Protein AF-A0A2L2YVH6-F1 (afdb_monomer_lite)

Sequence (187 aa):
DISHKESLLYCIKTIASVSRVKWRPNKKYHIGSSSLVVDFTVNVWDVRRPFVPLASFCKHKDVVTGFAWRSPKLLLTTSKDCKLFQHSFTDADKPADRANPVGLNIDPWGDIGYAFNKNNLKETTISVKGYPNFSVSKILPSGRKSSSAHDRYKTCLSALVILEDQKQQVMSMKWFVETAKRYLLHG

Foldseek 3Di:
DPPDDDDDDFDADDPAAWDDKDAQPPDPQWIWTFHAFDAQKIFICRRVGRPFGQFIDRPDPAGWPDKDHPHSQWIWTDGPSRDIDIDGRVPTDGVVVVPDQKDWDADQQGKIKIKGFPVPPPPDPPPPPPDPDPPQVPPDPPDDDDADPVNVPDPGDMGIDMGGPDPDSPRHNVVVVVVVVVPDPDD

Organism: Parasteatoda tepidariorum (NCBI:txid114398)

Radius of gyration: 24.14 Å; chains: 1; bounding box: 62×60×63 Å

pLDDT: mean 78.35, std 20.26, range [31.05, 98.12]

Structure (mmCIF, N/CA/C/O backbone):
data_AF-A0A2L2YVH6-F1
#
_entry.id   AF-A0A2L2YVH6-F1
#
loop_
_atom_site.group_PDB
_atom_site.id
_atom_site.type_symbol
_atom_site.label_atom_id
_atom_site.label_alt_id
_atom_site.label_comp_id
_atom_site.label_asym_id
_atom_site.label_entity_id
_atom_site.label_seq_id
_atom_site.pdbx_PDB_ins_code
_atom_site.Cartn_x
_atom_site.Cartn_y
_atom_site.Cartn_z
_atom_site.occupancy
_atom_site.B_iso_or_equiv
_atom_site.auth_seq_id
_atom_site.auth_comp_id
_atom_site.auth_asym_id
_atom_site.auth_atom_id
_atom_site.pdbx_PDB_model_num
ATOM 1 N N . ASP A 1 1 ? 14.578 -36.449 1.084 1.00 48.59 1 ASP A N 1
ATOM 2 C CA . ASP A 1 1 ? 13.450 -36.465 2.027 1.00 48.59 1 ASP A CA 1
ATOM 3 C C . ASP A 1 1 ? 12.523 -35.310 1.658 1.00 48.59 1 ASP A C 1
ATOM 5 O O . ASP A 1 1 ? 12.920 -34.161 1.796 1.00 48.59 1 ASP A O 1
ATOM 9 N N . ILE A 1 2 ? 11.392 -35.604 1.010 1.00 58.16 2 ILE A N 1
ATOM 10 C CA . ILE A 1 2 ? 10.482 -34.613 0.385 1.00 58.16 2 ILE A CA 1
ATOM 11 C C . ILE A 1 2 ? 9.119 -34.652 1.103 1.00 58.16 2 ILE A C 1
ATOM 13 O O . ILE A 1 2 ? 8.068 -34.377 0.540 1.00 58.16 2 ILE A O 1
ATOM 17 N N . SER A 1 3 ? 9.126 -35.010 2.386 1.00 68.75 3 SER A N 1
ATOM 18 C CA . SER A 1 3 ? 7.933 -35.081 3.235 1.00 68.75 3 SER A CA 1
ATOM 19 C C . SER A 1 3 ? 7.433 -33.705 3.711 1.00 68.75 3 SER A C 1
ATOM 21 O O . SER A 1 3 ? 6.524 -33.618 4.537 1.00 68.75 3 SER A O 1
ATOM 23 N N . HIS A 1 4 ? 7.994 -32.605 3.196 1.00 72.75 4 HIS A N 1
ATOM 24 C CA . HIS A 1 4 ? 7.601 -31.265 3.609 1.00 72.75 4 HIS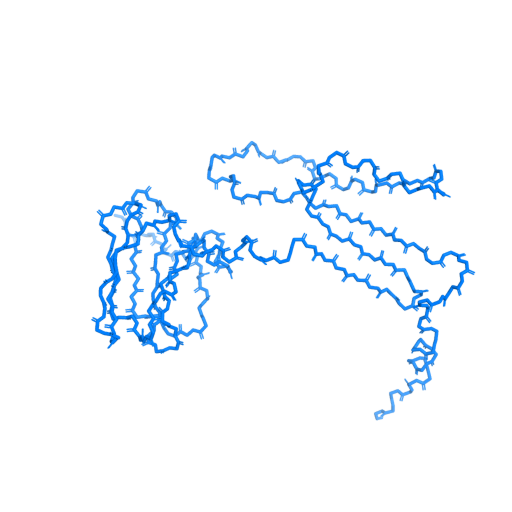 A CA 1
ATOM 25 C C . HIS A 1 4 ? 6.281 -30.855 2.945 1.00 72.75 4 HIS A C 1
ATOM 27 O O . HIS A 1 4 ? 6.242 -30.425 1.794 1.00 72.75 4 HIS A O 1
ATOM 33 N N . LYS A 1 5 ? 5.184 -30.953 3.699 1.00 81.81 5 LYS A N 1
ATOM 34 C CA . LYS A 1 5 ? 3.887 -30.398 3.306 1.00 81.81 5 LYS A CA 1
ATOM 35 C C . LYS A 1 5 ? 3.995 -28.874 3.244 1.00 81.81 5 LYS A C 1
ATOM 37 O O . LYS A 1 5 ? 4.163 -28.218 4.271 1.00 81.81 5 LYS A O 1
ATOM 42 N N . GLU A 1 6 ? 3.915 -28.310 2.043 1.00 85.75 6 GLU A N 1
ATOM 43 C CA . GLU A 1 6 ? 3.902 -26.859 1.863 1.00 85.75 6 GLU A CA 1
ATOM 44 C C . GLU A 1 6 ? 2.693 -26.253 2.582 1.00 85.75 6 GLU A C 1
ATOM 46 O O . GLU A 1 6 ? 1.551 -26.683 2.405 1.00 85.75 6 GLU A O 1
ATOM 51 N N . SER A 1 7 ? 2.952 -25.261 3.430 1.00 89.38 7 SER A N 1
ATOM 52 C CA . SER A 1 7 ? 1.918 -24.504 4.124 1.00 89.38 7 SER A CA 1
ATOM 53 C C . SER A 1 7 ? 1.876 -23.081 3.581 1.00 89.38 7 SER A C 1
ATOM 55 O O . SER A 1 7 ? 2.904 -22.446 3.333 1.00 89.38 7 SER A O 1
ATOM 57 N N . LEU A 1 8 ? 0.664 -22.566 3.378 1.00 90.19 8 LEU A N 1
ATOM 58 C CA . LEU A 1 8 ? 0.463 -21.174 2.999 1.00 90.19 8 LEU A CA 1
ATOM 59 C C . LEU A 1 8 ? 0.912 -20.270 4.153 1.00 90.19 8 LEU A C 1
ATOM 61 O O . LEU A 1 8 ? 0.261 -20.222 5.193 1.00 90.19 8 LEU A O 1
ATOM 65 N N . LEU A 1 9 ? 2.007 -19.534 3.952 1.00 90.00 9 LEU A N 1
ATOM 66 C CA . LEU A 1 9 ? 2.538 -18.618 4.966 1.00 90.00 9 LEU A CA 1
ATOM 67 C C . LEU A 1 9 ? 1.884 -17.232 4.914 1.00 90.00 9 LEU A C 1
ATOM 69 O O . LEU A 1 9 ? 1.584 -16.651 5.954 1.00 90.00 9 LEU A O 1
ATOM 73 N N . TYR A 1 10 ? 1.680 -16.690 3.709 1.00 91.75 10 TYR A N 1
ATOM 74 C CA . TYR A 1 10 ? 1.199 -15.322 3.504 1.00 91.75 10 TYR A CA 1
ATOM 75 C C . TYR A 1 10 ? 0.248 -15.241 2.311 1.00 91.75 10 TYR A C 1
ATOM 77 O O . TYR A 1 10 ? 0.473 -15.878 1.286 1.00 91.75 10 TYR A O 1
ATOM 85 N N . CYS A 1 11 ? -0.780 -14.400 2.424 1.00 92.38 11 CYS A N 1
ATOM 86 C CA . CYS A 1 11 ? -1.737 -14.133 1.355 1.00 92.38 11 CYS A CA 1
ATOM 87 C C . CYS A 1 11 ? -1.915 -12.621 1.190 1.00 92.38 11 CYS A C 1
ATOM 89 O O . CYS A 1 11 ? -2.278 -11.933 2.144 1.00 92.38 11 CYS A O 1
ATOM 91 N N . ILE A 1 12 ? -1.664 -12.111 -0.019 1.00 93.38 12 ILE A N 1
ATOM 92 C CA . ILE A 1 12 ? -1.959 -10.726 -0.396 1.00 93.38 12 ILE A CA 1
ATOM 93 C C . ILE A 1 12 ? -3.214 -10.736 -1.258 1.00 93.38 12 ILE A C 1
ATOM 95 O O . ILE A 1 12 ? -3.227 -11.327 -2.337 1.00 93.38 12 ILE A O 1
ATOM 99 N N . LYS A 1 13 ? -4.262 -10.065 -0.778 1.00 92.06 13 LYS A N 1
ATOM 100 C CA . LYS A 1 13 ? -5.476 -9.833 -1.558 1.00 92.06 13 LYS A CA 1
ATOM 101 C C . LYS A 1 13 ? -5.290 -8.563 -2.373 1.00 92.06 13 LYS A C 1
ATOM 103 O O . LYS A 1 13 ? -4.954 -7.517 -1.828 1.00 92.06 13 LYS A O 1
ATOM 108 N N . THR A 1 14 ? -5.500 -8.671 -3.674 1.00 90.31 14 THR A N 1
ATOM 109 C CA . THR A 1 14 ? -5.453 -7.546 -4.609 1.00 90.31 14 THR A CA 1
ATOM 110 C C . THR A 1 14 ? -6.859 -7.280 -5.132 1.00 90.31 14 THR A C 1
ATOM 112 O O . THR A 1 14 ? -7.712 -8.165 -5.110 1.00 90.31 14 THR A O 1
ATOM 115 N N . ILE A 1 15 ? -7.116 -6.048 -5.566 1.00 85.94 15 ILE A N 1
ATOM 116 C CA . ILE A 1 15 ? -8.440 -5.636 -6.054 1.00 85.94 15 ILE A CA 1
ATOM 117 C C .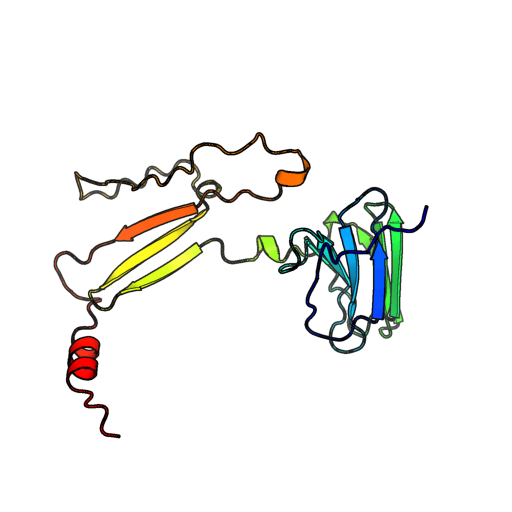 ILE A 1 15 ? -8.772 -6.204 -7.442 1.00 85.94 15 ILE A C 1
ATOM 119 O O . ILE A 1 15 ? -9.914 -6.115 -7.881 1.00 85.94 15 ILE A O 1
ATOM 123 N N . ALA A 1 16 ? -7.790 -6.804 -8.123 1.00 88.44 16 ALA A N 1
ATOM 124 C CA . ALA A 1 16 ? -7.954 -7.421 -9.430 1.00 88.44 16 ALA A CA 1
ATOM 125 C C . ALA A 1 16 ? -6.851 -8.431 -9.752 1.00 88.44 16 ALA A C 1
ATOM 127 O O . ALA A 1 16 ? -5.889 -8.594 -9.006 1.00 88.44 16 ALA A O 1
ATOM 128 N N . SER A 1 17 ? -6.994 -9.087 -10.906 1.00 93.06 17 SER A N 1
ATOM 129 C CA . SER A 1 17 ? -6.029 -10.062 -11.408 1.00 93.06 17 SER A CA 1
ATOM 130 C C . SER A 1 17 ? -4.620 -9.475 -11.533 1.00 93.06 17 SER A C 1
ATOM 132 O O . SER A 1 17 ? -4.427 -8.364 -12.034 1.00 93.06 17 SER A O 1
ATOM 134 N N . VAL A 1 18 ? -3.628 -10.246 -11.092 1.00 94.62 18 VAL A N 1
ATOM 135 C CA . VAL A 1 18 ? -2.216 -9.855 -11.062 1.00 94.62 18 VAL A CA 1
ATOM 136 C C . VAL A 1 18 ? -1.518 -10.341 -12.332 1.00 94.62 18 VAL A C 1
ATOM 138 O O . VAL A 1 18 ? -1.553 -11.525 -12.652 1.00 94.62 18 VAL A O 1
ATOM 141 N N . SER A 1 19 ? -0.840 -9.441 -13.047 1.00 94.62 19 SER A N 1
ATOM 142 C CA . SER A 1 19 ? -0.162 -9.755 -14.315 1.00 94.62 19 SER A CA 1
ATOM 143 C C . SER A 1 19 ? 1.297 -10.157 -14.162 1.00 94.62 19 SER A C 1
ATOM 145 O O . SER A 1 19 ? 1.815 -10.968 -14.937 1.00 94.62 19 SER A O 1
ATOM 147 N N . ARG A 1 20 ? 2.001 -9.548 -13.207 1.00 95.69 20 ARG A N 1
ATOM 148 C CA . ARG A 1 20 ? 3.422 -9.787 -12.948 1.00 95.69 20 ARG A CA 1
ATOM 149 C C . ARG A 1 20 ? 3.670 -9.776 -11.455 1.00 95.69 20 ARG A C 1
ATOM 151 O O . ARG A 1 20 ? 3.100 -8.963 -10.732 1.00 95.69 20 ARG A O 1
ATOM 158 N N . VAL A 1 21 ? 4.585 -10.638 -11.030 1.00 97.00 21 VAL A N 1
ATOM 159 C CA . VAL A 1 21 ? 5.056 -10.732 -9.650 1.00 97.00 21 VAL A CA 1
ATOM 160 C C . VAL A 1 21 ? 6.573 -10.886 -9.671 1.00 97.00 21 VAL A C 1
ATOM 162 O O . VAL A 1 21 ? 7.098 -11.722 -10.408 1.00 97.00 21 VAL A O 1
ATOM 165 N N . LYS A 1 22 ? 7.294 -10.075 -8.889 1.00 97.75 22 LYS A N 1
ATOM 166 C CA . LYS A 1 22 ? 8.757 -10.178 -8.745 1.00 97.75 22 LYS A CA 1
ATOM 167 C C . LYS A 1 22 ? 9.186 -9.835 -7.324 1.00 97.75 22 LYS A C 1
ATOM 169 O O . LYS A 1 22 ? 8.871 -8.755 -6.821 1.00 97.75 22 LYS A O 1
ATOM 174 N N . TRP A 1 23 ? 9.973 -10.713 -6.709 1.00 97.56 23 TRP A N 1
ATOM 175 C CA . TRP A 1 23 ? 10.640 -10.427 -5.440 1.00 97.56 23 TRP A CA 1
ATOM 176 C C . TRP A 1 23 ? 11.609 -9.257 -5.583 1.00 97.56 23 TRP A C 1
ATOM 178 O O . TRP A 1 23 ? 12.321 -9.135 -6.582 1.00 97.56 23 TRP A O 1
ATOM 188 N N . ARG A 1 24 ? 11.641 -8.391 -4.571 1.00 96.75 24 ARG A N 1
ATOM 189 C CA . ARG A 1 24 ? 12.596 -7.289 -4.513 1.00 96.75 24 ARG A CA 1
ATOM 190 C C . ARG A 1 24 ? 13.966 -7.822 -4.067 1.00 96.75 24 ARG A C 1
ATOM 192 O O . ARG A 1 24 ? 14.046 -8.462 -3.016 1.00 96.75 24 ARG A O 1
ATOM 199 N N . PRO A 1 25 ? 15.057 -7.519 -4.793 1.00 96.56 25 PRO A N 1
ATOM 200 C CA . PRO A 1 25 ? 16.389 -8.005 -4.446 1.00 96.56 25 PRO A CA 1
ATOM 201 C C . PRO A 1 25 ? 16.807 -7.611 -3.026 1.00 96.56 25 PRO A C 1
ATOM 203 O O . PRO A 1 25 ? 16.547 -6.489 -2.581 1.00 96.56 25 PRO A O 1
ATOM 206 N N . ASN A 1 26 ? 17.470 -8.529 -2.318 1.00 93.81 26 ASN A N 1
ATOM 207 C CA . ASN A 1 26 ? 17.988 -8.347 -0.954 1.00 93.81 26 ASN A CA 1
ATOM 208 C C . ASN A 1 26 ? 16.929 -7.902 0.077 1.00 93.81 26 ASN A C 1
ATOM 210 O O . ASN A 1 26 ? 17.254 -7.271 1.087 1.00 93.81 26 ASN A O 1
ATOM 214 N N . LYS A 1 27 ? 15.645 -8.197 -0.173 1.00 93.69 27 LYS A N 1
ATOM 215 C CA . LYS A 1 27 ? 14.522 -7.887 0.721 1.00 93.69 27 LYS A CA 1
ATOM 216 C C . LYS A 1 27 ? 13.588 -9.092 0.832 1.00 93.69 27 LYS A C 1
ATOM 218 O O . LYS A 1 27 ? 12.617 -9.202 0.094 1.00 93.69 27 LYS A O 1
ATOM 223 N N . LYS A 1 28 ? 13.870 -9.957 1.813 1.00 92.94 28 LYS A N 1
ATOM 224 C CA . LYS A 1 28 ? 13.202 -11.254 2.042 1.00 92.94 28 LYS A CA 1
ATOM 225 C C . LYS A 1 28 ? 11.670 -11.215 1.996 1.00 92.94 28 LYS A C 1
ATOM 227 O O . LYS A 1 28 ? 11.063 -12.154 1.507 1.00 92.94 28 LYS A O 1
ATOM 232 N N . TYR A 1 29 ? 11.056 -10.154 2.515 1.00 93.56 29 TYR A N 1
ATOM 233 C CA . TYR A 1 29 ? 9.598 -10.063 2.633 1.00 93.56 29 TYR A CA 1
ATOM 234 C C . TYR A 1 29 ? 8.956 -9.126 1.609 1.00 93.56 29 TYR A C 1
ATOM 236 O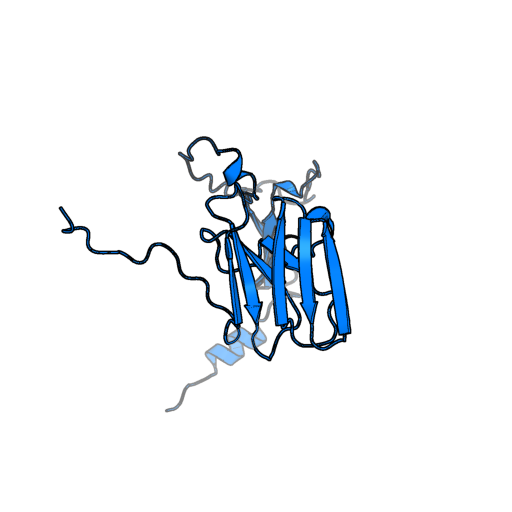 O . TYR A 1 29 ? 7.756 -8.893 1.687 1.00 93.56 29 TYR A O 1
ATOM 244 N N . HIS A 1 30 ? 9.725 -8.553 0.677 1.00 95.50 30 HIS A N 1
ATOM 245 C CA . HIS A 1 30 ? 9.196 -7.550 -0.242 1.00 95.50 30 HIS A CA 1
ATOM 246 C C . HIS A 1 30 ? 8.934 -8.126 -1.628 1.00 95.50 30 HIS A C 1
ATOM 248 O O . HIS A 1 30 ? 9.851 -8.611 -2.294 1.00 95.50 30 HIS A O 1
ATOM 254 N N . ILE A 1 31 ? 7.702 -7.972 -2.097 1.00 96.62 31 ILE A N 1
ATOM 255 C CA . ILE A 1 31 ? 7.270 -8.451 -3.406 1.00 96.62 31 ILE A CA 1
ATOM 256 C C . ILE A 1 31 ? 6.611 -7.318 -4.185 1.00 96.62 31 ILE A C 1
ATOM 258 O O . ILE A 1 31 ? 5.840 -6.544 -3.632 1.00 96.62 31 ILE A O 1
ATOM 262 N N . GLY A 1 32 ? 6.962 -7.174 -5.458 1.00 96.81 32 GLY A N 1
ATOM 263 C CA . GLY A 1 32 ? 6.282 -6.276 -6.383 1.00 96.81 32 GLY A CA 1
ATOM 264 C C . GLY A 1 32 ? 5.172 -7.011 -7.123 1.00 96.81 32 GLY A C 1
ATOM 265 O O . GLY A 1 32 ? 5.345 -8.186 -7.462 1.00 96.81 32 GLY A O 1
ATOM 266 N N . SER A 1 33 ? 4.079 -6.318 -7.422 1.00 96.81 33 SER A N 1
ATOM 267 C CA . SER A 1 33 ? 3.014 -6.792 -8.299 1.00 96.81 33 SER A CA 1
ATOM 268 C C . SER A 1 33 ? 2.477 -5.676 -9.194 1.00 96.81 33 SER A C 1
ATOM 270 O O . SER A 1 33 ? 2.432 -4.515 -8.786 1.00 96.81 33 SER A O 1
ATOM 272 N N . SER A 1 34 ? 1.997 -6.036 -10.381 1.00 95.62 34 SER A N 1
ATOM 273 C CA . SER A 1 34 ? 1.197 -5.162 -11.252 1.00 95.62 34 SER A CA 1
ATOM 274 C C . SER A 1 34 ? -0.173 -5.779 -11.521 1.00 95.62 34 SER A C 1
ATOM 276 O O . SER A 1 34 ? -0.300 -7.005 -11.570 1.00 95.62 34 SER A O 1
ATOM 278 N N . SER A 1 35 ? -1.189 -4.938 -11.708 1.00 92.75 35 SER A N 1
ATOM 279 C CA . SER A 1 35 ? -2.520 -5.381 -12.141 1.00 92.75 35 SER A CA 1
ATOM 280 C C . SER A 1 35 ? -2.509 -5.746 -13.628 1.00 92.75 35 SER A C 1
ATOM 282 O O . SER A 1 35 ? -1.646 -5.302 -14.390 1.00 92.75 35 SER A O 1
ATOM 284 N N . LEU A 1 36 ? -3.427 -6.615 -14.044 1.00 88.25 36 LEU A N 1
ATOM 285 C CA . LEU A 1 36 ? -3.571 -7.025 -15.440 1.00 88.25 36 LEU A CA 1
ATOM 286 C C . LEU A 1 36 ? -4.351 -6.019 -16.281 1.00 88.25 36 LEU A C 1
ATOM 288 O O . LEU A 1 36 ? -4.039 -5.871 -17.459 1.00 88.25 36 LEU A O 1
ATOM 292 N N . VAL A 1 37 ? -5.354 -5.356 -15.704 1.00 79.81 37 VAL A N 1
ATOM 293 C CA . VAL A 1 37 ? -6.277 -4.513 -16.485 1.00 79.81 37 VAL A CA 1
ATOM 294 C C . VAL A 1 37 ? -6.677 -3.241 -15.749 1.00 79.81 37 VAL A C 1
ATOM 296 O O . VAL A 1 37 ? -6.686 -2.179 -16.358 1.00 79.81 37 VAL A O 1
ATOM 299 N N . VAL A 1 38 ? -7.012 -3.330 -14.460 1.00 80.06 38 VAL A N 1
ATOM 300 C CA . VAL A 1 38 ? -7.737 -2.236 -13.789 1.00 80.06 38 VAL A CA 1
ATOM 301 C C . VAL A 1 38 ? -6.835 -1.184 -13.143 1.00 80.06 38 VAL A C 1
ATOM 303 O O . VAL A 1 38 ? -7.287 -0.062 -12.953 1.00 80.06 38 VAL A O 1
ATOM 306 N N . ASP A 1 39 ? -5.567 -1.515 -12.850 1.00 87.31 39 ASP A N 1
ATOM 307 C CA . ASP A 1 39 ? -4.631 -0.576 -12.219 1.00 87.31 39 ASP A CA 1
ATOM 308 C C . ASP A 1 39 ? -3.370 -0.380 -13.055 1.00 87.31 39 ASP A C 1
ATOM 310 O O . ASP A 1 39 ? -2.688 -1.329 -13.447 1.00 87.31 39 ASP A O 1
ATOM 314 N N . PHE A 1 40 ? -2.985 0.879 -13.238 1.00 94.62 40 PHE A N 1
ATOM 315 C CA . PHE A 1 40 ? -1.754 1.266 -13.937 1.00 94.62 40 PHE A CA 1
ATOM 316 C C . PHE A 1 40 ? -0.565 1.385 -12.978 1.00 94.62 40 PHE A C 1
ATOM 318 O O . PHE A 1 40 ? 0.443 2.031 -13.267 1.00 94.62 40 PHE A O 1
ATOM 325 N N . THR A 1 41 ? -0.695 0.785 -11.796 1.00 94.81 41 THR A N 1
ATOM 326 C CA . THR A 1 41 ? 0.253 0.930 -10.699 1.00 94.81 41 THR A CA 1
ATOM 327 C C . THR A 1 41 ? 1.103 -0.324 -10.544 1.00 94.81 41 THR A C 1
ATOM 329 O O . THR A 1 41 ? 0.650 -1.453 -10.759 1.00 94.81 41 THR A O 1
ATOM 332 N N . VAL A 1 42 ? 2.359 -0.128 -10.145 1.00 96.62 42 VAL A N 1
ATOM 333 C CA . VAL A 1 42 ? 3.172 -1.211 -9.585 1.00 96.62 42 VAL A CA 1
ATOM 334 C C . VAL A 1 42 ? 3.205 -1.036 -8.078 1.00 96.62 42 VAL A C 1
ATOM 336 O O . VAL A 1 42 ? 3.712 -0.033 -7.576 1.00 96.62 42 VAL A O 1
ATOM 339 N N . ASN A 1 43 ? 2.667 -2.016 -7.362 1.00 96.19 43 ASN A N 1
ATOM 340 C CA . ASN A 1 43 ? 2.607 -2.024 -5.907 1.00 96.19 43 ASN A CA 1
ATOM 341 C C . ASN A 1 43 ? 3.702 -2.925 -5.351 1.00 96.19 43 ASN A C 1
ATOM 343 O O . ASN A 1 43 ? 3.932 -4.027 -5.842 1.00 96.19 43 ASN A O 1
ATOM 347 N N . VAL A 1 44 ? 4.381 -2.458 -4.314 1.00 96.19 44 VAL A N 1
ATOM 348 C CA . VAL A 1 44 ? 5.367 -3.225 -3.561 1.00 96.19 44 VAL A CA 1
ATOM 349 C C . VAL A 1 44 ? 4.792 -3.486 -2.186 1.00 96.19 44 VAL A C 1
ATOM 351 O O . VAL A 1 44 ? 4.401 -2.559 -1.484 1.00 96.19 44 VAL A O 1
ATOM 354 N N . TRP A 1 45 ? 4.771 -4.747 -1.795 1.00 95.25 45 TRP A N 1
ATOM 355 C CA . TRP A 1 45 ? 4.149 -5.243 -0.578 1.00 95.25 45 TRP A CA 1
ATOM 356 C C . TRP A 1 45 ? 5.212 -5.787 0.361 1.00 95.25 45 TRP A C 1
ATOM 358 O O . TRP A 1 45 ? 6.209 -6.341 -0.099 1.00 95.25 45 TRP A O 1
ATOM 368 N N . ASP A 1 46 ? 4.976 -5.680 1.665 1.00 92.56 46 ASP A N 1
ATOM 369 C CA . ASP A 1 46 ? 5.587 -6.580 2.640 1.00 92.56 46 ASP A CA 1
ATOM 370 C C . ASP A 1 46 ? 4.604 -7.734 2.867 1.00 92.56 46 ASP A C 1
ATOM 372 O O . ASP A 1 46 ? 3.475 -7.500 3.298 1.00 92.56 46 ASP A O 1
ATOM 376 N N . VAL A 1 47 ? 5.002 -8.978 2.585 1.00 92.19 47 VAL A N 1
ATOM 377 C CA . VAL A 1 47 ? 4.112 -10.151 2.718 1.00 92.19 47 VAL A CA 1
ATOM 378 C C . VAL A 1 47 ? 3.586 -10.346 4.144 1.00 92.19 47 VAL A C 1
ATOM 380 O O . VAL A 1 47 ? 2.548 -10.971 4.338 1.00 92.19 47 VAL A O 1
ATOM 383 N N . ARG A 1 48 ? 4.254 -9.765 5.149 1.00 89.00 48 ARG A N 1
ATOM 384 C CA . ARG A 1 48 ? 3.830 -9.795 6.556 1.00 89.00 48 ARG A CA 1
ATOM 385 C C . ARG A 1 48 ? 2.719 -8.784 6.860 1.00 89.00 48 ARG A C 1
ATOM 387 O O . ARG A 1 48 ? 2.140 -8.834 7.941 1.00 89.00 48 ARG A O 1
ATOM 394 N N . ARG A 1 49 ? 2.446 -7.840 5.951 1.00 81.94 49 ARG A N 1
ATOM 395 C CA . ARG A 1 49 ? 1.411 -6.797 6.071 1.00 81.94 49 ARG A CA 1
ATOM 396 C C . ARG A 1 49 ? 0.689 -6.598 4.732 1.00 81.94 49 ARG A C 1
ATOM 398 O O . ARG A 1 49 ? 0.861 -5.572 4.080 1.00 81.94 49 ARG A O 1
ATOM 405 N N . PRO A 1 50 ? -0.138 -7.569 4.324 1.00 79.38 50 PRO A N 1
ATOM 406 C CA . PRO A 1 50 ? -0.684 -7.626 2.971 1.00 79.38 50 PRO A CA 1
ATOM 407 C C . PRO A 1 50 ? -1.753 -6.570 2.656 1.00 79.38 50 PRO A C 1
ATOM 409 O O . PRO A 1 50 ? -2.098 -6.399 1.495 1.00 79.38 50 PRO A O 1
ATOM 412 N N . PHE A 1 51 ? -2.313 -5.895 3.663 1.00 84.81 51 PHE A N 1
ATOM 413 C CA . PHE A 1 51 ? -3.511 -5.064 3.485 1.00 84.81 51 PHE A CA 1
ATOM 414 C C . PHE A 1 51 ? -3.242 -3.698 2.847 1.00 84.81 51 PHE A C 1
ATOM 416 O O . PHE A 1 51 ? -4.143 -3.120 2.250 1.00 84.81 51 PHE A O 1
ATOM 423 N N . VAL A 1 52 ? -2.023 -3.169 2.985 1.00 88.12 52 VAL A N 1
ATOM 424 C CA . VAL A 1 52 ? -1.645 -1.850 2.462 1.00 88.12 52 VAL A CA 1
ATOM 425 C C . VAL A 1 52 ? -0.278 -1.969 1.785 1.00 88.12 52 VAL A C 1
ATOM 427 O O . VAL A 1 52 ? 0.663 -2.438 2.433 1.00 88.12 52 VAL A O 1
ATOM 430 N N . PRO A 1 53 ? -0.126 -1.546 0.516 1.00 92.50 53 PRO A N 1
ATOM 431 C CA . PRO A 1 53 ? 1.174 -1.517 -0.140 1.00 92.50 53 PRO A CA 1
ATOM 432 C C . PRO A 1 53 ? 2.196 -0.699 0.658 1.00 92.50 53 PRO A C 1
ATOM 434 O O . PRO A 1 53 ? 1.899 0.383 1.168 1.00 92.50 53 PRO A O 1
ATOM 437 N N . LEU A 1 54 ? 3.433 -1.192 0.712 1.00 92.06 54 LEU A N 1
ATOM 438 C CA . LEU A 1 54 ? 4.579 -0.457 1.249 1.00 92.06 54 LEU A CA 1
ATOM 439 C C . LEU A 1 54 ? 4.918 0.756 0.373 1.00 92.06 54 LEU A C 1
ATOM 441 O O . LEU A 1 54 ? 5.336 1.793 0.883 1.00 92.06 54 LEU A O 1
ATOM 445 N N . ALA A 1 55 ? 4.810 0.587 -0.942 1.00 94.88 55 ALA A N 1
ATOM 446 C CA . ALA A 1 55 ? 5.147 1.592 -1.935 1.00 94.88 55 ALA A CA 1
ATOM 447 C C . ALA A 1 55 ? 4.323 1.363 -3.207 1.00 94.88 55 ALA A C 1
ATOM 449 O O . ALA A 1 55 ? 4.175 0.219 -3.638 1.00 94.88 55 ALA A O 1
ATOM 450 N N . SER A 1 56 ? 3.848 2.437 -3.825 1.00 95.62 56 SER A N 1
ATOM 451 C CA . SER A 1 56 ? 3.033 2.405 -5.039 1.00 95.62 56 SER A CA 1
ATOM 452 C C . SER A 1 56 ? 3.611 3.349 -6.092 1.00 95.62 56 SER A C 1
ATOM 454 O O . SER A 1 56 ? 3.841 4.533 -5.840 1.00 95.62 56 SER A O 1
ATOM 456 N N . PHE A 1 57 ? 3.865 2.822 -7.288 1.00 96.88 57 PHE A N 1
ATOM 457 C CA . PHE A 1 57 ? 4.364 3.582 -8.433 1.00 96.88 57 PHE A CA 1
ATOM 458 C C . PHE A 1 57 ? 3.221 3.831 -9.414 1.00 96.88 57 PHE A C 1
ATOM 460 O O . PHE A 1 57 ? 2.861 2.946 -10.187 1.00 96.88 57 PHE A O 1
ATOM 467 N N . CYS A 1 58 ? 2.662 5.041 -9.380 1.00 95.25 58 CYS A N 1
ATOM 468 C CA . CYS A 1 58 ? 1.410 5.390 -10.063 1.00 95.25 58 CYS A CA 1
ATOM 469 C C . CYS A 1 58 ? 1.603 6.347 -11.254 1.00 95.25 58 CYS A C 1
ATOM 471 O O . CYS A 1 58 ? 0.708 7.120 -11.573 1.00 95.25 58 CYS A O 1
ATOM 473 N N . LYS A 1 59 ? 2.792 6.369 -11.877 1.00 95.25 59 LYS A N 1
ATOM 474 C CA . LYS A 1 59 ? 3.100 7.335 -12.954 1.00 95.25 59 LYS A CA 1
ATOM 475 C C . LYS A 1 59 ? 2.503 6.976 -14.318 1.00 95.25 59 LYS A C 1
ATOM 477 O O . LYS A 1 59 ? 2.369 7.869 -15.153 1.00 95.25 59 LYS A O 1
ATOM 482 N N . HIS A 1 60 ? 2.228 5.700 -14.574 1.00 96.44 60 HIS A N 1
ATOM 483 C CA . HIS A 1 60 ? 1.702 5.269 -15.867 1.00 96.44 60 HIS A CA 1
ATOM 484 C C . HIS A 1 60 ? 0.247 5.692 -16.051 1.00 96.44 60 HIS A C 1
ATOM 486 O O . HIS A 1 60 ? -0.509 5.799 -15.086 1.00 96.44 60 HIS A O 1
ATOM 492 N N . LYS A 1 61 ? -0.129 5.934 -17.307 1.00 96.12 61 LYS A N 1
ATOM 493 C CA . LYS A 1 61 ? -1.494 6.323 -17.698 1.00 96.12 61 LYS A CA 1
ATOM 494 C C . LYS A 1 61 ? -2.281 5.194 -18.369 1.00 96.12 61 LYS A C 1
ATOM 496 O O . LYS A 1 61 ? -3.408 5.422 -18.787 1.00 96.12 61 LYS A O 1
ATOM 501 N N . ASP A 1 62 ? -1.677 4.015 -18.475 1.00 95.38 62 ASP A N 1
ATOM 502 C CA . ASP A 1 62 ? -2.268 2.811 -19.059 1.00 95.38 62 ASP A CA 1
ATOM 503 C C . ASP A 1 62 ? -1.631 1.559 -18.417 1.00 95.38 62 ASP A C 1
ATOM 505 O O . ASP A 1 62 ? -0.679 1.655 -17.629 1.00 95.38 62 ASP A O 1
ATOM 509 N N . VAL A 1 63 ? -2.132 0.375 -18.761 1.00 94.94 63 VAL A N 1
ATOM 510 C CA . VAL A 1 63 ? -1.764 -0.928 -18.205 1.00 94.94 63 VAL A CA 1
ATOM 511 C C . VAL A 1 63 ? -0.255 -1.141 -18.217 1.00 94.94 63 VAL A C 1
ATOM 513 O O . VAL A 1 63 ? 0.396 -1.122 -19.265 1.00 94.94 63 VAL A O 1
ATOM 516 N N . VAL A 1 64 ? 0.292 -1.426 -17.035 1.00 96.69 64 VAL A N 1
ATOM 517 C CA . VAL A 1 64 ? 1.686 -1.842 -16.878 1.00 96.69 64 VAL A CA 1
ATOM 518 C C . VAL A 1 64 ? 1.865 -3.226 -17.498 1.00 96.69 64 VAL A C 1
ATOM 520 O O . VAL A 1 64 ? 1.269 -4.209 -17.065 1.00 96.69 64 VAL A O 1
ATOM 523 N N . THR A 1 65 ? 2.721 -3.315 -18.509 1.00 95.75 65 THR A N 1
ATOM 524 C CA . THR A 1 65 ? 2.999 -4.551 -19.255 1.00 95.75 65 THR A CA 1
ATOM 525 C C . THR A 1 65 ? 4.141 -5.359 -18.642 1.00 95.75 65 THR A C 1
ATOM 527 O O . THR A 1 65 ? 4.251 -6.574 -18.854 1.00 95.75 65 THR A O 1
ATOM 530 N N . GLY A 1 66 ? 4.995 -4.698 -17.860 1.00 96.19 66 GLY A N 1
ATOM 531 C CA . GLY A 1 66 ? 6.168 -5.302 -17.255 1.00 96.19 66 GLY A CA 1
ATOM 532 C C . GLY A 1 66 ? 6.838 -4.400 -16.230 1.00 96.19 66 GLY A C 1
ATOM 533 O O . GLY A 1 66 ? 6.711 -3.176 -16.248 1.00 96.19 66 GLY A O 1
ATOM 534 N N . PHE A 1 67 ? 7.580 -5.030 -15.324 1.00 97.75 67 PHE A N 1
ATOM 535 C CA . PHE A 1 67 ? 8.501 -4.332 -14.443 1.00 97.75 67 PHE A CA 1
ATOM 536 C C . PHE A 1 67 ? 9.675 -5.234 -14.058 1.00 97.75 67 PHE A C 1
ATOM 538 O O . PHE A 1 67 ? 9.557 -6.464 -14.037 1.00 97.75 67 PHE A O 1
ATOM 545 N N . ALA A 1 68 ? 10.808 -4.617 -13.740 1.00 98.00 68 ALA A N 1
ATOM 546 C CA . ALA A 1 68 ? 12.020 -5.308 -13.324 1.00 98.00 68 ALA A CA 1
ATOM 547 C C . ALA A 1 68 ? 12.791 -4.495 -12.282 1.00 98.00 68 ALA A C 1
ATOM 549 O O . ALA A 1 68 ? 12.889 -3.269 -12.356 1.00 98.00 68 ALA A O 1
ATOM 550 N N . TRP A 1 69 ? 13.374 -5.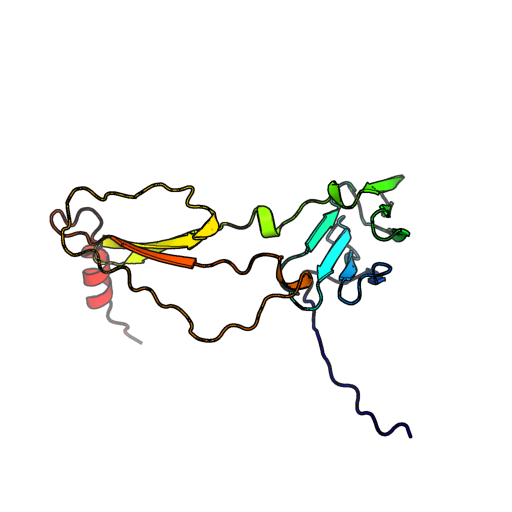190 -11.310 1.00 97.75 69 TRP A N 1
ATOM 551 C CA . TRP A 1 69 ? 14.263 -4.576 -10.333 1.00 97.75 69 TRP A CA 1
ATOM 552 C C . TRP A 1 69 ? 15.667 -4.467 -10.920 1.00 97.75 69 TRP A C 1
ATOM 554 O O . TRP A 1 69 ? 16.312 -5.484 -11.160 1.00 97.75 69 TRP A O 1
ATOM 564 N N . ARG A 1 70 ? 16.162 -3.241 -11.106 1.00 96.75 70 ARG A N 1
ATOM 565 C CA . ARG A 1 70 ? 17.574 -3.002 -11.450 1.00 96.75 70 ARG A CA 1
ATOM 566 C C . ARG A 1 70 ? 18.464 -3.116 -10.214 1.00 96.75 70 ARG A C 1
ATOM 568 O O . ARG A 1 70 ? 19.607 -3.547 -10.290 1.00 96.75 70 ARG A O 1
ATOM 575 N N . SER A 1 71 ? 17.940 -2.702 -9.064 1.00 96.62 71 SER A N 1
ATOM 576 C CA . SER A 1 71 ? 18.578 -2.836 -7.756 1.00 96.62 71 SER A CA 1
ATOM 577 C C . SER A 1 71 ? 17.497 -2.852 -6.671 1.00 96.62 71 SER A C 1
ATOM 579 O O . SER A 1 71 ? 16.332 -2.572 -6.963 1.00 96.62 71 SER A O 1
ATOM 581 N N . PRO A 1 72 ? 17.833 -3.087 -5.390 1.00 94.94 72 PRO A N 1
ATOM 582 C CA . PRO A 1 72 ? 16.859 -2.940 -4.315 1.00 94.94 72 PRO A CA 1
ATOM 583 C C . PRO A 1 72 ? 16.229 -1.541 -4.251 1.00 94.94 72 PRO A C 1
ATOM 585 O O . PRO A 1 72 ? 15.169 -1.397 -3.656 1.00 94.94 72 PRO A O 1
ATOM 588 N N . LYS A 1 73 ? 16.859 -0.496 -4.801 1.00 95.81 73 LYS A N 1
ATOM 589 C CA . LYS A 1 73 ? 16.372 0.894 -4.739 1.00 95.81 73 LYS A CA 1
ATOM 590 C C . LYS A 1 73 ? 15.779 1.395 -6.057 1.00 95.81 73 LYS A C 1
ATOM 592 O O . LYS A 1 73 ? 15.142 2.439 -6.034 1.00 95.81 73 LYS A O 1
ATOM 597 N N . LEU A 1 74 ? 15.986 0.686 -7.167 1.00 97.25 74 LEU A N 1
ATOM 598 C CA . LEU A 1 74 ? 15.611 1.140 -8.505 1.00 97.25 74 LEU A CA 1
ATOM 599 C C . LEU A 1 74 ? 14.687 0.132 -9.186 1.00 97.25 74 LEU A C 1
ATOM 601 O O . LEU A 1 74 ? 15.026 -1.050 -9.310 1.00 97.25 74 LEU A O 1
ATOM 605 N N . LEU A 1 75 ? 13.548 0.627 -9.660 1.00 98.06 75 LEU A N 1
ATOM 606 C CA . LEU A 1 75 ? 12.524 -0.147 -10.353 1.00 98.06 75 LEU A CA 1
ATOM 607 C C . LEU A 1 75 ? 12.341 0.391 -11.771 1.00 98.06 75 LEU A C 1
ATOM 609 O O . LEU A 1 75 ? 12.166 1.592 -11.956 1.00 98.06 75 LEU A O 1
ATOM 613 N N . LEU A 1 76 ? 12.353 -0.498 -12.756 1.00 98.12 76 LEU A N 1
ATOM 614 C CA . LEU A 1 76 ? 11.995 -0.190 -14.137 1.00 98.12 76 LEU A CA 1
ATOM 615 C C . LEU A 1 76 ? 10.563 -0.655 -14.394 1.00 98.12 76 LEU A C 1
ATOM 617 O O . LEU A 1 76 ? 10.225 -1.778 -14.019 1.00 98.12 76 LEU A O 1
ATOM 621 N N . THR A 1 77 ? 9.739 0.175 -15.031 1.00 97.69 77 THR A N 1
ATOM 622 C CA . THR A 1 77 ? 8.351 -0.163 -15.394 1.00 97.69 77 THR A CA 1
ATOM 623 C C . THR A 1 77 ? 8.052 0.224 -16.837 1.00 97.69 77 THR A C 1
ATOM 625 O O . THR A 1 77 ? 8.484 1.283 -17.292 1.00 97.69 77 THR A O 1
ATOM 628 N N . THR A 1 78 ? 7.304 -0.622 -17.543 1.00 97.75 78 THR A N 1
ATOM 629 C CA . THR A 1 78 ? 6.835 -0.400 -18.919 1.00 97.75 78 THR A CA 1
ATOM 630 C C . THR A 1 78 ? 5.318 -0.499 -18.980 1.00 97.75 78 THR A C 1
ATOM 632 O O . THR A 1 78 ? 4.720 -1.299 -18.258 1.00 97.75 78 THR A O 1
ATOM 635 N N . SER A 1 79 ? 4.686 0.262 -19.868 1.00 97.50 79 SER A N 1
ATOM 636 C CA . SER A 1 79 ? 3.228 0.280 -20.019 1.00 97.50 79 SER A CA 1
ATOM 637 C C . SER A 1 79 ? 2.809 0.424 -21.482 1.00 97.50 79 SER A C 1
ATOM 639 O O . SER A 1 79 ? 3.619 0.750 -22.353 1.00 97.50 79 SER A O 1
ATOM 641 N N . LYS A 1 80 ? 1.527 0.150 -21.744 1.00 96.50 80 LYS A N 1
ATOM 642 C CA . LYS A 1 80 ? 0.851 0.454 -23.010 1.00 96.50 80 LYS A CA 1
ATOM 643 C C . LYS A 1 80 ? 0.772 1.956 -23.312 1.00 96.50 80 LYS A C 1
ATOM 645 O O . LYS A 1 80 ? 0.564 2.313 -24.462 1.00 96.50 80 LYS A O 1
ATOM 650 N N . ASP A 1 81 ? 1.063 2.823 -22.340 1.00 96.88 81 ASP A N 1
ATOM 651 C CA . ASP A 1 81 ? 1.172 4.278 -22.527 1.00 96.88 81 ASP A CA 1
ATOM 652 C C . ASP A 1 81 ? 2.429 4.727 -23.305 1.00 96.88 81 ASP A C 1
ATOM 654 O O . ASP A 1 81 ? 2.752 5.918 -23.334 1.00 96.88 81 ASP A O 1
ATOM 658 N N . CYS A 1 82 ? 3.152 3.774 -23.903 1.00 97.19 82 CYS A N 1
ATOM 659 C CA . CYS A 1 82 ? 4.403 3.961 -24.633 1.00 97.19 82 CYS A CA 1
ATOM 660 C C . CYS A 1 82 ? 5.541 4.563 -23.792 1.00 97.19 82 CYS A C 1
ATOM 662 O O . CYS A 1 82 ? 6.481 5.131 -24.352 1.00 97.19 82 CYS A O 1
ATOM 664 N N . LYS A 1 83 ? 5.501 4.441 -22.457 1.00 97.81 83 LYS A N 1
ATOM 665 C CA . LYS A 1 83 ? 6.567 4.931 -21.574 1.00 97.81 83 LYS A CA 1
ATOM 666 C C . LYS A 1 83 ? 7.316 3.804 -20.879 1.00 97.81 83 LYS A C 1
ATOM 668 O O . LYS A 1 83 ? 6.760 2.783 -20.473 1.00 97.81 83 LYS A O 1
ATOM 673 N N . LEU A 1 84 ? 8.604 4.064 -20.680 1.00 97.75 84 LEU A N 1
ATOM 674 C CA . LEU A 1 84 ? 9.477 3.371 -19.743 1.00 97.75 84 LEU A CA 1
ATOM 675 C C . LEU A 1 84 ? 9.832 4.363 -18.634 1.00 97.75 84 LEU A C 1
ATOM 677 O O . LEU A 1 84 ? 10.303 5.466 -18.914 1.00 97.75 84 LEU A O 1
ATOM 681 N N . PHE A 1 85 ? 9.653 3.966 -17.380 1.00 97.75 85 PHE A N 1
ATOM 682 C CA . PHE A 1 85 ? 10.116 4.748 -16.239 1.00 97.75 85 PHE A CA 1
ATOM 683 C C . PHE A 1 85 ? 11.199 4.002 -15.471 1.00 97.75 85 PHE A C 1
ATOM 685 O O . PHE A 1 85 ? 11.094 2.801 -15.233 1.00 97.75 85 PHE A O 1
ATOM 692 N N . GLN A 1 86 ? 12.206 4.749 -15.019 1.00 97.81 86 GLN A N 1
ATOM 693 C CA . GLN A 1 86 ? 13.075 4.342 -13.924 1.00 97.81 86 GLN A CA 1
ATOM 694 C C . GLN A 1 86 ? 12.653 5.105 -12.675 1.00 97.81 86 GLN A C 1
ATOM 696 O O . GLN A 1 86 ? 12.771 6.327 -12.614 1.00 97.81 86 GLN A O 1
ATOM 701 N N . HIS A 1 87 ? 12.177 4.380 -11.673 1.00 97.38 87 HIS A N 1
ATOM 702 C CA . HIS A 1 87 ? 11.777 4.949 -10.395 1.00 97.38 87 HIS A CA 1
ATOM 703 C C . HIS A 1 87 ? 12.865 4.726 -9.358 1.00 97.38 87 HIS A C 1
ATOM 705 O O . HIS A 1 87 ? 13.392 3.615 -9.229 1.00 97.38 87 HIS A O 1
ATOM 711 N N . SER A 1 88 ? 13.143 5.756 -8.562 1.00 96.50 88 SER A N 1
ATOM 712 C CA . SER A 1 88 ? 13.746 5.546 -7.254 1.00 96.50 88 SER A CA 1
ATOM 713 C C . SER A 1 88 ? 12.668 5.094 -6.276 1.00 96.50 88 SER A C 1
ATOM 715 O O . SER A 1 88 ? 11.548 5.599 -6.276 1.00 96.50 88 SER A O 1
ATOM 717 N N . PHE A 1 89 ? 13.004 4.159 -5.391 1.00 93.62 89 PHE A N 1
ATOM 718 C CA . PHE A 1 89 ? 12.091 3.695 -4.347 1.00 93.62 89 PHE A CA 1
ATOM 719 C C . PHE A 1 89 ? 11.667 4.821 -3.388 1.00 93.62 89 PHE A C 1
ATOM 721 O O . PHE A 1 89 ? 10.646 4.710 -2.718 1.00 93.62 89 PHE A O 1
ATOM 728 N N . THR A 1 90 ? 12.451 5.897 -3.307 1.00 92.50 90 THR A N 1
ATOM 729 C CA . THR A 1 90 ? 12.113 7.102 -2.536 1.00 92.50 90 THR A CA 1
ATOM 730 C C . THR A 1 90 ? 10.922 7.861 -3.101 1.00 92.50 90 THR A C 1
ATOM 732 O O . THR A 1 90 ? 10.223 8.510 -2.330 1.00 92.50 90 THR A O 1
ATOM 735 N N . ASP A 1 91 ? 10.688 7.745 -4.407 1.00 89.81 91 ASP A N 1
ATOM 736 C CA . ASP A 1 91 ? 9.701 8.537 -5.148 1.00 89.81 91 ASP A CA 1
ATOM 737 C C . ASP A 1 91 ? 8.330 7.857 -5.172 1.00 89.81 91 ASP A C 1
ATOM 739 O O . ASP A 1 91 ? 7.368 8.400 -5.714 1.00 89.81 91 ASP A O 1
ATOM 743 N N . ALA A 1 92 ? 8.251 6.638 -4.633 1.00 94.94 92 ALA A N 1
ATOM 744 C CA . ALA A 1 92 ? 7.011 5.898 -4.548 1.00 94.94 92 ALA A CA 1
ATOM 745 C C . ALA A 1 92 ? 6.032 6.596 -3.606 1.00 94.94 92 ALA A C 1
ATOM 747 O O . ALA A 1 92 ? 6.415 7.074 -2.532 1.00 94.94 92 ALA A O 1
ATOM 748 N N . ASP A 1 93 ? 4.753 6.563 -3.974 1.00 93.75 93 ASP A N 1
ATOM 749 C CA . ASP A 1 93 ? 3.705 6.901 -3.029 1.00 93.75 93 ASP A CA 1
ATOM 750 C C . ASP A 1 93 ? 3.684 5.861 -1.905 1.00 93.75 93 ASP A C 1
ATOM 752 O O . ASP A 1 93 ? 3.953 4.679 -2.132 1.00 93.75 93 ASP A O 1
ATOM 756 N N . LYS A 1 94 ? 3.386 6.294 -0.682 1.00 91.19 94 LYS A N 1
ATOM 757 C CA . LYS A 1 94 ? 3.352 5.434 0.506 1.00 91.19 94 LYS A CA 1
ATOM 758 C C . LYS A 1 94 ? 1.942 5.484 1.077 1.00 91.19 94 LYS A C 1
ATOM 760 O O . LYS A 1 94 ? 1.678 6.322 1.941 1.00 91.19 94 LYS A O 1
ATOM 765 N N . PRO A 1 95 ? 1.032 4.600 0.627 1.00 88.19 95 PRO A N 1
ATOM 766 C CA . PRO A 1 95 ? -0.371 4.647 1.040 1.00 88.19 95 PRO A CA 1
ATOM 767 C C . PRO A 1 95 ? -0.553 4.653 2.563 1.00 88.19 95 PRO A C 1
ATOM 769 O O . PRO A 1 95 ? -1.379 5.392 3.091 1.00 88.19 95 PRO A O 1
ATOM 772 N N . ALA A 1 96 ? 0.286 3.908 3.289 1.00 82.62 96 ALA A N 1
ATOM 773 C CA . ALA A 1 96 ? 0.266 3.868 4.750 1.00 82.62 96 ALA A CA 1
ATOM 774 C C . ALA A 1 96 ? 0.580 5.217 5.429 1.00 82.62 96 ALA A C 1
ATOM 776 O O . ALA A 1 96 ? 0.148 5.435 6.557 1.00 82.62 96 ALA A O 1
ATOM 777 N N . ASP A 1 97 ? 1.322 6.117 4.778 1.00 81.56 97 ASP A N 1
ATOM 778 C CA . ASP A 1 97 ? 1.624 7.448 5.321 1.00 81.56 97 ASP A CA 1
ATOM 779 C C . ASP A 1 97 ? 0.471 8.442 5.108 1.00 81.56 97 ASP A C 1
ATOM 781 O O . ASP A 1 97 ? 0.387 9.432 5.830 1.00 81.56 97 ASP A O 1
ATOM 785 N N . ARG A 1 98 ? -0.430 8.165 4.155 1.00 76.94 98 ARG A N 1
ATOM 786 C CA . ARG A 1 98 ? -1.655 8.946 3.904 1.00 76.94 98 ARG A CA 1
ATOM 787 C C . ARG A 1 98 ? -2.876 8.411 4.649 1.00 76.94 98 ARG A C 1
ATOM 789 O O . ARG A 1 98 ? -3.906 9.079 4.683 1.00 76.94 98 ARG A O 1
ATOM 796 N N . ALA A 1 99 ? -2.784 7.208 5.213 1.00 76.50 99 ALA A N 1
ATOM 797 C CA . ALA A 1 99 ? -3.859 6.627 5.998 1.00 76.50 99 ALA A CA 1
ATOM 798 C C . ALA A 1 99 ? -4.159 7.508 7.217 1.00 76.50 99 ALA A C 1
ATOM 800 O O . ALA A 1 99 ? -3.238 7.993 7.877 1.00 76.50 99 ALA A O 1
ATOM 801 N N . ASN A 1 100 ? -5.446 7.692 7.518 1.00 77.19 100 ASN A N 1
ATOM 802 C CA . ASN A 1 100 ? -5.874 8.488 8.659 1.00 77.19 100 ASN A CA 1
ATOM 803 C C . ASN A 1 100 ? -5.280 7.897 9.958 1.00 77.19 100 ASN A C 1
ATOM 805 O O . ASN A 1 100 ? -5.613 6.763 10.312 1.00 77.19 100 ASN A O 1
ATOM 809 N N . PRO A 1 101 ? -4.397 8.621 10.677 1.00 75.25 101 PRO A N 1
ATOM 810 C CA . PRO A 1 101 ? -3.793 8.125 11.912 1.00 75.25 101 PRO A CA 1
ATOM 811 C C . PRO A 1 101 ? -4.726 8.278 13.122 1.00 75.25 101 PRO A C 1
ATOM 813 O O . PRO A 1 101 ? -4.296 8.039 14.255 1.00 75.25 101 PRO A O 1
ATOM 816 N N . VAL A 1 102 ? -5.958 8.730 12.882 1.00 81.19 102 VAL A N 1
ATOM 817 C CA . VAL A 1 102 ? -6.966 9.072 13.872 1.00 81.19 102 VAL A CA 1
ATOM 818 C C . VAL A 1 102 ? -8.247 8.276 13.622 1.00 81.19 102 VAL A C 1
ATOM 820 O O . VAL A 1 102 ? -8.705 8.156 12.489 1.00 81.19 102 VAL A O 1
ATOM 823 N N . GLY A 1 103 ? -8.859 7.780 14.694 1.00 83.81 103 GLY A N 1
ATOM 824 C CA . GLY A 1 103 ? -10.246 7.321 14.711 1.00 83.81 103 GLY A CA 1
ATOM 825 C C . GLY A 1 103 ? -11.094 8.268 15.554 1.00 83.81 103 GLY A C 1
ATOM 826 O O . GLY A 1 103 ? -10.641 8.719 16.603 1.00 83.81 103 GLY A O 1
ATOM 827 N N . LEU A 1 104 ? -12.312 8.563 15.111 1.00 89.12 104 LEU A N 1
ATOM 828 C CA . LEU A 1 104 ? -13.277 9.362 15.862 1.00 89.12 104 LEU A CA 1
ATOM 829 C C . LEU A 1 104 ? -14.604 8.610 15.922 1.00 89.12 104 LEU A C 1
ATOM 831 O O . LEU A 1 104 ? -15.027 8.027 14.925 1.00 89.12 104 LEU A O 1
ATOM 835 N N . ASN A 1 105 ? -15.237 8.619 17.088 1.00 89.62 105 ASN A N 1
ATOM 836 C CA . ASN A 1 105 ? -16.574 8.095 17.315 1.00 89.62 105 ASN A CA 1
ATOM 837 C C . ASN A 1 105 ? -17.360 9.068 18.195 1.00 89.62 105 ASN A C 1
ATOM 839 O O . ASN A 1 105 ? -16.773 9.725 19.052 1.00 89.62 105 ASN A O 1
ATOM 843 N N . ILE A 1 106 ? -18.672 9.129 17.995 1.00 88.56 106 ILE A N 1
ATOM 844 C CA . ILE A 1 106 ? -19.595 9.894 18.833 1.00 88.56 106 ILE A CA 1
ATOM 845 C C . ILE A 1 106 ? -20.702 8.935 19.244 1.00 88.56 106 ILE A C 1
ATOM 847 O O . ILE A 1 106 ? -21.234 8.215 18.396 1.00 88.56 106 ILE A O 1
ATOM 851 N N . ASP A 1 107 ? -21.019 8.887 20.529 1.00 85.69 107 ASP A N 1
ATOM 852 C CA . ASP A 1 107 ? -22.120 8.071 21.019 1.00 85.69 107 ASP A CA 1
ATOM 853 C C . ASP A 1 107 ? -23.458 8.842 21.033 1.00 85.69 107 ASP A C 1
ATOM 855 O O . ASP A 1 107 ? -23.491 10.061 20.838 1.00 85.69 107 ASP A O 1
ATOM 859 N N . PRO A 1 108 ? -24.599 8.160 21.247 1.00 83.12 108 PRO A N 1
ATOM 860 C CA . PRO A 1 108 ? -25.903 8.820 21.274 1.00 83.12 108 PRO A CA 1
ATOM 861 C C . PRO A 1 108 ? -26.106 9.793 22.441 1.00 83.12 108 PRO A C 1
ATOM 863 O O . PRO A 1 108 ? -27.067 10.564 22.414 1.00 83.12 108 PRO A O 1
ATOM 866 N N . TRP A 1 109 ? -25.263 9.755 23.473 1.00 82.19 109 TRP A N 1
ATOM 867 C CA . TRP A 1 109 ? -25.336 10.673 24.610 1.00 82.19 109 TRP A CA 1
ATOM 868 C C . TRP A 1 109 ? -24.583 11.979 24.349 1.00 82.19 109 TRP A C 1
ATOM 870 O O . TRP A 1 109 ? -24.876 12.971 25.016 1.00 82.19 109 TRP A O 1
ATOM 880 N N . GLY A 1 110 ? -23.746 12.008 23.309 1.00 81.50 110 GLY A N 1
ATOM 881 C CA . GLY A 1 110 ? -22.957 13.160 22.887 1.00 81.50 110 GLY A CA 1
ATOM 882 C C . GLY A 1 110 ? -21.475 13.032 23.238 1.00 81.50 110 GLY A C 1
ATOM 883 O O . GLY A 1 110 ? -20.716 13.958 22.947 1.00 81.50 110 GLY A O 1
ATOM 884 N N . ASP A 1 111 ? -21.051 11.907 23.819 1.00 85.19 111 ASP A N 1
ATOM 885 C CA . ASP A 1 111 ? -19.663 11.694 24.206 1.00 85.19 111 ASP A CA 1
ATOM 886 C C . ASP A 1 111 ? -18.819 11.361 22.974 1.00 85.19 111 ASP A C 1
ATOM 888 O O . ASP A 1 111 ? -19.240 10.647 22.056 1.00 85.19 111 ASP A O 1
ATOM 892 N N . ILE A 1 112 ? -17.594 11.882 22.944 1.00 87.06 112 ILE A N 1
ATOM 893 C CA . ILE A 1 112 ? -16.690 11.763 21.799 1.00 87.06 112 ILE A CA 1
ATOM 894 C C . ILE A 1 112 ? -15.492 10.900 22.176 1.00 87.06 112 ILE A C 1
ATOM 896 O O . ILE A 1 112 ? -14.683 11.260 23.030 1.00 87.06 112 ILE A O 1
ATOM 900 N N . GLY A 1 113 ? -15.335 9.781 21.476 1.00 88.31 113 GLY A N 1
ATOM 901 C CA . GLY A 1 113 ? -14.135 8.956 21.504 1.00 88.31 113 GLY A CA 1
ATOM 902 C C . GLY A 1 113 ? -13.167 9.364 20.396 1.00 88.31 113 GLY A C 1
ATOM 903 O O . GLY A 1 113 ? -13.512 9.328 19.218 1.00 88.31 113 GLY A O 1
ATOM 904 N N . TYR A 1 114 ? -11.932 9.705 20.749 1.00 85.94 114 TYR A N 1
ATOM 905 C CA . TYR A 1 114 ? -10.871 10.060 19.809 1.00 85.94 114 TYR A CA 1
ATOM 906 C C . TYR A 1 114 ? -9.645 9.170 20.029 1.00 85.94 114 TYR A C 1
ATOM 908 O O . TYR A 1 114 ? -8.995 9.217 21.076 1.00 85.94 114 TYR A O 1
ATOM 916 N N . ALA A 1 115 ? -9.323 8.345 19.036 1.00 85.75 115 ALA A N 1
ATOM 917 C CA . ALA A 1 115 ? -8.142 7.496 19.013 1.00 85.75 115 ALA A CA 1
ATOM 918 C C . ALA A 1 115 ? -7.075 8.101 18.100 1.00 85.75 115 ALA A C 1
ATOM 920 O O . ALA A 1 115 ? -7.380 8.523 16.991 1.00 85.75 115 ALA A O 1
ATOM 921 N N . PHE A 1 116 ? -5.813 8.113 18.518 1.00 80.25 116 PHE A N 1
ATOM 922 C CA . PHE A 1 116 ? -4.740 8.715 17.724 1.00 80.25 116 PHE A CA 1
ATOM 923 C C . PHE A 1 116 ? -3.383 8.063 17.971 1.00 80.25 116 PHE A C 1
ATOM 925 O O . PHE A 1 116 ? -3.153 7.408 18.991 1.00 80.25 116 PHE A O 1
ATOM 932 N N . ASN A 1 117 ? -2.449 8.277 17.044 1.00 76.06 117 ASN A N 1
ATOM 933 C CA . ASN A 1 117 ? -1.061 7.849 17.187 1.00 76.06 117 ASN A CA 1
ATOM 934 C C . ASN A 1 117 ? -0.296 8.745 18.181 1.00 76.06 117 ASN A C 1
ATOM 936 O O . ASN A 1 117 ? -0.018 9.907 17.886 1.00 76.06 117 ASN A O 1
ATOM 940 N N . LYS A 1 118 ? 0.109 8.188 19.329 1.00 66.62 118 LYS A N 1
ATOM 941 C CA . LYS A 1 118 ? 0.884 8.869 20.382 1.00 66.62 118 LYS A CA 1
ATOM 942 C C . LYS A 1 118 ? 2.183 9.482 19.873 1.00 66.62 118 LYS A C 1
ATOM 944 O O . LYS A 1 118 ? 2.589 10.512 20.388 1.00 66.62 118 LYS A O 1
ATOM 949 N N . ASN A 1 119 ? 2.804 8.905 18.846 1.00 65.62 119 ASN A N 1
ATOM 950 C CA . ASN A 1 119 ? 4.055 9.432 18.296 1.00 65.62 119 ASN A CA 1
ATOM 951 C C . ASN A 1 119 ? 3.855 10.763 17.546 1.00 65.62 119 ASN A C 1
ATOM 953 O O . ASN A 1 119 ? 4.832 11.455 17.278 1.00 65.62 119 ASN A O 1
ATOM 957 N N . ASN A 1 120 ? 2.611 11.120 17.203 1.00 63.00 120 ASN A N 1
ATOM 958 C CA . ASN A 1 120 ? 2.281 12.401 16.577 1.00 63.00 120 ASN A CA 1
ATOM 959 C C . ASN A 1 120 ? 2.044 13.520 17.610 1.00 63.00 120 ASN A C 1
ATOM 961 O O . ASN A 1 120 ? 1.960 14.683 17.218 1.00 63.00 120 ASN A O 1
ATOM 965 N N . LEU A 1 121 ? 1.964 13.206 18.911 1.00 60.50 121 LEU A N 1
ATOM 966 C CA . LEU A 1 121 ? 1.989 14.221 19.963 1.00 60.50 121 LEU A CA 1
ATOM 967 C C . LEU A 1 121 ? 3.431 14.706 20.143 1.00 60.50 121 LEU A C 1
ATOM 969 O O . LEU A 1 121 ? 4.210 14.121 20.892 1.00 60.50 121 LEU A O 1
ATOM 973 N N . LYS A 1 122 ? 3.791 15.800 19.473 1.00 48.69 122 LYS A N 1
ATOM 974 C CA . LYS A 1 122 ? 4.939 16.608 19.897 1.00 48.69 122 LYS A CA 1
ATOM 975 C C . LYS A 1 122 ? 4.540 17.324 21.181 1.00 48.69 122 LYS A C 1
ATOM 977 O O . LYS A 1 122 ? 3.802 18.293 21.070 1.00 48.69 122 LYS A O 1
ATOM 982 N N . GLU A 1 123 ? 4.933 16.799 22.346 1.00 42.12 123 GLU A N 1
ATOM 983 C CA . GLU A 1 123 ? 4.941 17.463 23.672 1.00 42.12 123 GLU A CA 1
ATOM 984 C C . GLU A 1 123 ? 3.869 18.543 23.904 1.00 42.12 123 GLU A C 1
ATOM 986 O O . GLU A 1 123 ? 4.117 19.591 24.490 1.00 42.12 123 GLU A O 1
ATOM 991 N N . THR A 1 124 ? 2.642 18.309 23.444 1.00 40.09 124 THR A N 1
ATOM 992 C CA . THR A 1 124 ? 1.540 19.205 23.740 1.00 40.09 124 THR A CA 1
ATOM 993 C C . THR A 1 124 ? 0.892 18.572 24.939 1.00 40.09 124 THR A C 1
ATOM 995 O O . THR A 1 124 ? 0.124 17.617 24.820 1.00 40.09 124 THR A O 1
ATOM 998 N N . THR A 1 125 ? 1.286 19.044 26.115 1.00 40.19 125 THR A N 1
ATOM 999 C CA . THR A 1 125 ? 0.516 18.866 27.335 1.00 40.19 125 THR A CA 1
ATOM 1000 C C . THR A 1 125 ? -0.874 19.399 27.015 1.00 40.19 125 THR A C 1
ATOM 1002 O O . THR A 1 125 ? -1.104 20.606 27.065 1.00 40.19 125 THR A O 1
ATOM 1005 N N . ILE A 1 126 ? -1.794 18.524 26.597 1.00 43.62 126 ILE A N 1
ATOM 1006 C CA . ILE A 1 126 ? -3.207 18.871 26.499 1.00 43.62 126 ILE A CA 1
ATOM 1007 C C . ILE A 1 126 ? -3.667 19.009 27.949 1.00 43.6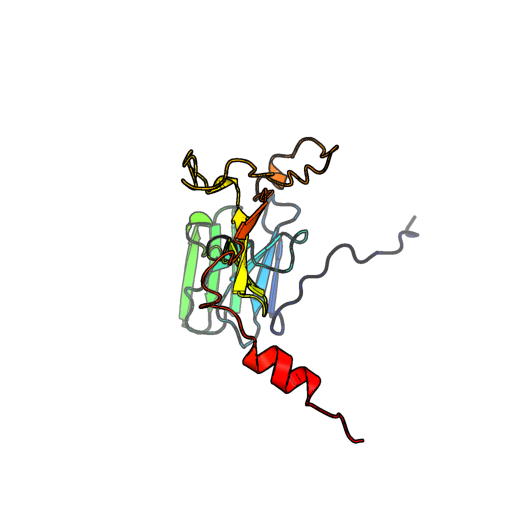2 126 ILE A C 1
ATOM 1009 O O . ILE A 1 126 ? -4.182 18.086 28.571 1.00 43.62 126 ILE A O 1
ATOM 1013 N N . SER A 1 127 ? -3.379 20.178 28.510 1.00 38.34 127 SER A N 1
ATOM 1014 C CA . SER A 1 127 ? -4.050 20.727 29.668 1.00 38.34 127 SER A CA 1
ATOM 1015 C C . SER A 1 127 ? -5.474 21.003 29.209 1.00 38.34 127 SER A C 1
ATOM 1017 O O . SER A 1 127 ? -5.789 22.074 28.689 1.00 38.34 127 SER A O 1
ATOM 1019 N N . VAL A 1 128 ? -6.337 19.993 29.326 1.00 42.12 128 VAL A N 1
ATOM 1020 C CA . VAL A 1 128 ? -7.776 20.230 29.315 1.00 42.12 128 VAL A CA 1
ATOM 1021 C C . VAL A 1 128 ? -8.061 20.990 30.608 1.00 42.12 128 VAL A C 1
ATOM 1023 O O . VAL A 1 128 ? -8.242 20.394 31.669 1.00 42.12 128 VAL A O 1
ATOM 1026 N N . LYS A 1 129 ? -8.011 22.326 30.552 1.00 31.05 129 LYS A N 1
ATOM 1027 C CA . LYS A 1 129 ? -8.459 23.184 31.653 1.00 31.05 129 LYS A CA 1
ATOM 1028 C C . LYS A 1 129 ? -9.909 22.804 31.975 1.00 31.05 129 LYS A C 1
ATOM 1030 O O . LYS A 1 129 ? -10.799 23.125 31.197 1.00 31.05 129 LYS A O 1
ATOM 1035 N N . GLY A 1 130 ? -10.134 22.113 33.097 1.00 35.66 130 GLY A N 1
ATOM 1036 C CA . GLY A 1 130 ? -11.483 21.841 33.605 1.00 35.66 130 GLY A CA 1
ATOM 1037 C C . GLY A 1 130 ? -11.702 20.543 34.384 1.00 35.66 130 GLY A C 1
ATOM 1038 O O . GLY A 1 130 ? -12.714 20.460 35.070 1.00 35.66 130 GLY A O 1
ATOM 1039 N N . TYR A 1 131 ? -10.797 19.556 34.342 1.00 36.50 131 TYR A N 1
ATOM 1040 C CA . TYR A 1 131 ? -11.073 18.237 34.940 1.00 36.50 131 TYR A CA 1
ATOM 1041 C C . TYR A 1 131 ? -9.906 17.723 35.809 1.00 36.50 131 TYR A C 1
ATOM 1043 O O . TYR A 1 131 ? -8.858 17.377 35.266 1.00 36.50 131 TYR A O 1
ATOM 1051 N N . PRO A 1 132 ? -10.056 17.645 37.151 1.00 32.69 132 PRO A N 1
ATOM 1052 C CA . PRO A 1 132 ? -8.983 17.230 38.063 1.00 32.69 132 PRO A CA 1
ATOM 1053 C C . PRO A 1 132 ? -8.737 15.709 38.105 1.00 32.69 132 PRO A C 1
ATOM 1055 O O . PRO A 1 132 ? -7.741 15.279 38.675 1.00 32.69 132 PRO A O 1
ATOM 1058 N N . ASN A 1 133 ? -9.586 14.893 37.464 1.00 33.25 133 ASN A N 1
ATOM 1059 C CA . ASN A 1 133 ? -9.527 13.425 37.520 1.00 33.25 133 ASN A CA 1
ATOM 1060 C C . ASN A 1 133 ? -9.385 12.788 36.128 1.00 33.25 133 ASN A C 1
ATOM 1062 O O . ASN A 1 133 ? -10.144 11.896 35.757 1.00 33.25 133 ASN A O 1
ATOM 1066 N N . PHE A 1 134 ? -8.418 13.248 35.332 1.00 41.50 134 PHE A N 1
ATOM 1067 C CA . PHE A 1 134 ? -8.131 12.645 34.030 1.00 41.50 134 PHE A CA 1
ATOM 1068 C C . PHE A 1 134 ? -7.390 11.309 34.211 1.00 41.50 134 PHE A C 1
ATOM 1070 O O . PHE A 1 134 ? -6.159 11.251 34.255 1.00 41.50 134 PHE A O 1
ATOM 1077 N N . SER A 1 135 ? -8.128 10.207 34.328 1.00 36.47 135 SER A N 1
ATOM 1078 C CA . SER A 1 135 ? -7.552 8.867 34.255 1.00 36.47 135 SER A CA 1
ATOM 1079 C C . SER A 1 135 ? -7.336 8.502 32.785 1.00 36.47 135 SER A C 1
ATOM 1081 O O . SER A 1 135 ? -8.184 7.917 32.121 1.00 36.47 135 SER A O 1
ATOM 1083 N N . VAL A 1 136 ? -6.148 8.817 32.253 1.00 38.38 136 VAL A N 1
ATOM 1084 C CA . VAL A 1 136 ? -5.667 8.134 31.043 1.00 38.38 136 VAL A CA 1
ATOM 1085 C C . VAL A 1 136 ? -5.658 6.648 31.376 1.00 38.38 136 VAL A C 1
ATOM 1087 O O . VAL A 1 136 ? -4.775 6.193 32.106 1.00 38.38 136 VAL A O 1
ATOM 1090 N N . SER A 1 137 ? -6.616 5.879 30.862 1.00 37.34 137 SER A N 1
ATOM 1091 C CA . SER A 1 137 ? -6.566 4.422 30.930 1.00 37.34 137 SER A CA 1
ATOM 1092 C C . SER A 1 137 ? -5.390 3.982 30.057 1.00 37.34 137 SER A C 1
ATOM 1094 O O . SER A 1 137 ? -5.506 3.742 28.855 1.00 37.34 137 SER A O 1
ATOM 1096 N N . LYS A 1 138 ? -4.189 3.976 30.642 1.00 40.59 138 LYS A N 1
ATOM 1097 C CA . LYS A 1 138 ? -2.968 3.488 30.011 1.00 40.59 138 LYS A CA 1
ATOM 1098 C C . LYS A 1 138 ? -3.104 1.975 29.903 1.00 40.59 138 LYS A C 1
ATOM 1100 O O . LYS A 1 138 ? -2.581 1.244 30.735 1.00 40.59 138 LYS A O 1
ATOM 1105 N N . ILE A 1 139 ? -3.787 1.494 28.870 1.00 39.25 139 ILE A N 1
ATOM 1106 C CA . ILE A 1 139 ? -3.697 0.090 28.477 1.00 39.25 139 ILE A CA 1
ATOM 1107 C C . ILE A 1 139 ? -2.299 -0.082 27.871 1.00 39.25 139 ILE A C 1
ATOM 1109 O O . ILE A 1 139 ? -2.074 0.124 26.679 1.00 39.25 139 ILE A O 1
ATOM 1113 N N . LEU A 1 140 ? -1.317 -0.330 28.737 1.00 41.31 140 LEU A N 1
ATOM 1114 C CA . LEU A 1 140 ? 0.035 -0.729 28.370 1.00 41.31 140 LEU A CA 1
ATOM 1115 C C . LEU A 1 140 ? 0.006 -2.251 28.200 1.00 41.31 140 LEU A C 1
ATOM 1117 O O . LEU A 1 140 ? -0.178 -2.952 29.194 1.00 41.31 140 LEU A O 1
ATOM 1121 N N . PRO A 1 141 ? 0.195 -2.799 26.989 1.00 38.03 141 PRO A N 1
ATOM 1122 C CA . PRO A 1 141 ? 0.457 -4.221 26.861 1.00 38.03 141 PRO A CA 1
ATOM 1123 C C . PRO A 1 141 ? 1.845 -4.473 27.461 1.00 38.03 141 PRO A C 1
ATOM 1125 O O . PRO A 1 141 ? 2.857 -4.082 26.870 1.00 38.03 141 PRO A O 1
ATOM 1128 N N . SER A 1 142 ? 1.904 -5.072 28.650 1.00 36.75 142 SER A N 1
ATOM 1129 C CA . SER A 1 142 ? 3.157 -5.541 29.236 1.00 36.75 142 SER A CA 1
ATOM 1130 C C . SER A 1 142 ? 3.717 -6.688 28.382 1.00 36.75 142 SER A C 1
ATOM 1132 O O . SER A 1 142 ? 2.986 -7.573 27.945 1.00 36.75 142 SER A O 1
ATOM 1134 N N . GLY A 1 143 ? 5.024 -6.650 28.089 1.00 47.25 143 GLY A N 1
ATOM 1135 C CA . GLY A 1 143 ? 5.738 -7.783 27.480 1.00 47.25 143 GLY A CA 1
ATOM 1136 C C . GLY A 1 143 ? 5.945 -7.773 25.957 1.00 47.25 143 GLY A C 1
ATOM 1137 O O . GLY A 1 143 ? 5.891 -8.833 25.334 1.00 47.25 143 GLY A O 1
ATOM 1138 N N . ARG A 1 144 ? 6.236 -6.631 25.315 1.00 50.84 144 ARG A N 1
ATOM 1139 C CA . ARG A 1 144 ? 6.664 -6.646 23.897 1.00 50.84 144 ARG A CA 1
ATOM 1140 C C . ARG A 1 144 ? 8.179 -6.820 23.753 1.00 50.84 144 ARG A C 1
ATOM 1142 O O . ARG A 1 144 ? 8.956 -6.038 24.290 1.00 50.84 144 ARG A O 1
ATOM 1149 N N . LYS A 1 145 ? 8.571 -7.845 22.984 1.00 45.66 145 LYS A N 1
ATOM 1150 C CA . LYS A 1 145 ? 9.949 -8.105 22.533 1.00 45.66 145 LYS A CA 1
ATOM 1151 C C . LYS A 1 145 ? 10.562 -6.863 21.871 1.00 45.66 145 LYS A C 1
ATOM 1153 O O . LYS A 1 145 ? 9.870 -6.129 21.166 1.00 45.66 145 LYS A O 1
ATOM 1158 N N . SER A 1 146 ? 11.869 -6.684 22.074 1.00 45.72 146 SER A N 1
ATOM 1159 C CA . SER A 1 146 ? 12.706 -5.702 21.373 1.00 45.72 146 SER A CA 1
ATOM 1160 C C . SER A 1 146 ? 12.435 -5.736 19.864 1.00 45.72 146 SER A C 1
ATOM 1162 O O . SER A 1 146 ? 12.489 -6.797 19.240 1.00 45.72 146 SER A O 1
ATOM 1164 N N . SER A 1 147 ? 12.091 -4.577 19.296 1.00 44.41 147 SER A N 1
ATOM 1165 C CA . SER A 1 147 ? 11.744 -4.444 1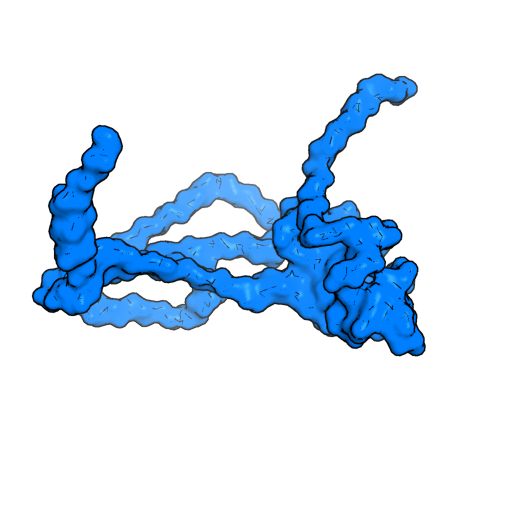7.879 1.00 44.41 147 SER A CA 1
ATOM 1166 C C . SER A 1 147 ? 12.998 -4.545 17.004 1.00 44.41 147 SER A C 1
ATOM 1168 O O . SER A 1 147 ? 13.983 -3.834 17.213 1.00 44.41 147 SER A O 1
ATOM 1170 N N . SER A 1 148 ? 12.980 -5.431 16.006 1.00 44.09 148 SER A N 1
ATOM 1171 C CA . SER A 1 148 ? 14.062 -5.521 15.024 1.00 44.09 148 SER A CA 1
ATOM 1172 C C . SER A 1 148 ? 14.046 -4.300 14.091 1.00 44.09 148 SER A C 1
ATOM 1174 O O . SER A 1 148 ? 13.031 -3.618 13.949 1.00 44.09 148 SER A O 1
ATOM 1176 N N . ALA A 1 149 ? 15.138 -4.015 13.372 1.00 46.41 149 ALA A N 1
ATOM 1177 C CA . ALA A 1 149 ? 15.164 -2.923 12.386 1.00 46.41 149 ALA A CA 1
ATOM 1178 C C . ALA A 1 149 ? 14.077 -3.058 11.289 1.00 46.41 149 ALA A C 1
ATOM 1180 O O . ALA A 1 149 ? 13.685 -2.061 10.682 1.00 46.41 149 ALA A O 1
ATOM 1181 N N . HIS A 1 150 ? 13.555 -4.272 11.075 1.00 43.81 150 HIS A N 1
ATOM 1182 C CA . HIS A 1 150 ? 12.436 -4.568 10.177 1.00 43.81 150 HIS A CA 1
ATOM 1183 C C . HIS A 1 150 ? 11.050 -4.298 10.788 1.00 43.81 150 HIS A C 1
ATOM 1185 O O . HIS A 1 150 ? 10.076 -4.241 10.039 1.00 43.81 150 HIS A O 1
ATOM 1191 N N . ASP A 1 151 ? 10.966 -4.103 12.107 1.00 40.09 151 ASP A N 1
ATOM 1192 C CA . ASP A 1 151 ? 9.757 -3.733 12.859 1.00 40.09 151 ASP A CA 1
ATOM 1193 C C . ASP A 1 151 ? 9.607 -2.212 13.029 1.00 40.09 151 ASP A C 1
ATOM 1195 O O . ASP A 1 151 ? 8.589 -1.734 13.529 1.00 40.09 151 ASP A O 1
ATOM 1199 N N . ARG A 1 152 ? 10.582 -1.423 12.548 1.00 45.19 152 ARG A N 1
ATOM 1200 C CA . ARG A 1 152 ? 10.546 0.053 12.569 1.00 45.19 152 ARG A CA 1
ATOM 1201 C C . ARG A 1 152 ? 9.448 0.669 11.706 1.00 45.19 152 ARG A C 1
ATOM 1203 O O . ARG A 1 152 ? 9.215 1.873 11.797 1.00 45.19 152 ARG A O 1
ATOM 1210 N N . TYR A 1 153 ? 8.742 -0.117 10.893 1.00 50.66 153 TYR A N 1
ATOM 1211 C CA . TYR A 1 153 ? 7.549 0.349 10.190 1.00 50.66 153 TYR A CA 1
ATOM 1212 C C . TYR A 1 153 ? 6.363 0.384 11.167 1.00 50.66 153 TYR A C 1
ATOM 1214 O O . TYR A 1 153 ? 5.449 -0.440 11.145 1.00 50.66 153 TYR A O 1
ATOM 1222 N N . LYS A 1 154 ? 6.464 1.371 12.064 1.00 53.22 154 LYS A N 1
ATOM 1223 C CA . LYS A 1 154 ? 5.458 1.924 12.967 1.00 53.22 154 LYS A CA 1
ATOM 1224 C C . LYS A 1 154 ? 4.691 0.856 13.751 1.00 53.22 154 LYS A C 1
ATOM 1226 O O . LYS A 1 154 ? 3.544 0.548 13.443 1.00 53.22 154 LYS A O 1
ATOM 1231 N N . THR A 1 155 ? 5.271 0.357 14.842 1.00 52.03 155 THR A N 1
ATOM 1232 C CA . THR A 1 155 ? 4.435 0.119 16.026 1.00 52.03 155 THR A CA 1
ATOM 1233 C C . THR A 1 155 ? 3.785 1.458 16.369 1.00 52.03 155 THR A C 1
ATOM 1235 O O . THR A 1 155 ? 4.446 2.346 16.909 1.00 52.03 155 THR A O 1
ATOM 1238 N N . CYS A 1 156 ? 2.528 1.661 15.973 1.00 54.06 156 CYS A N 1
ATOM 1239 C CA . CYS A 1 156 ? 1.779 2.828 16.408 1.00 54.06 156 CYS A CA 1
ATOM 1240 C C . CYS A 1 156 ? 1.326 2.561 17.841 1.00 54.06 156 CYS A C 1
ATOM 1242 O O . CYS A 1 156 ? 0.567 1.631 18.118 1.00 54.06 156 CYS A O 1
ATOM 1244 N N . LEU A 1 157 ? 1.846 3.346 18.773 1.00 62.38 157 LEU A N 1
ATOM 1245 C CA . LEU A 1 157 ? 1.241 3.437 20.086 1.00 62.38 157 LEU A CA 1
ATOM 1246 C C . LEU A 1 157 ? -0.021 4.274 19.904 1.00 62.38 157 LEU A C 1
ATOM 1248 O O . LEU A 1 157 ? 0.081 5.449 19.573 1.00 62.38 157 LEU A O 1
ATOM 1252 N N . SER A 1 158 ? -1.197 3.679 20.062 1.00 65.75 158 SER A N 1
ATOM 1253 C CA . SER A 1 158 ? -2.444 4.437 20.080 1.00 65.75 158 SER A CA 1
ATOM 1254 C C . SER A 1 158 ? -2.751 4.925 21.498 1.00 65.75 158 SER A C 1
ATOM 1256 O O . SER A 1 158 ? -2.387 4.295 22.498 1.00 65.75 158 SER A O 1
ATOM 1258 N N . ALA A 1 159 ? -3.374 6.092 21.600 1.00 74.31 159 ALA A N 1
ATOM 1259 C CA . ALA A 1 159 ? -4.118 6.526 22.777 1.00 74.31 159 ALA A CA 1
ATOM 1260 C C . ALA A 1 159 ? -5.584 6.670 22.384 1.00 74.31 159 ALA A C 1
ATOM 1262 O O . ALA A 1 159 ? -5.867 6.994 21.233 1.00 74.31 159 ALA A O 1
ATOM 1263 N N . LEU A 1 160 ? -6.475 6.443 23.344 1.00 81.44 160 LEU A N 1
ATOM 1264 C CA . LEU A 1 160 ? -7.893 6.757 23.254 1.00 81.44 160 LEU A CA 1
ATOM 1265 C C . LEU A 1 160 ? -8.189 7.843 24.291 1.00 81.44 160 LEU A C 1
ATOM 1267 O O . LEU A 1 160 ? -7.734 7.741 25.430 1.00 81.44 160 LEU A O 1
ATOM 1271 N N . VAL A 1 161 ? -8.918 8.872 23.880 1.00 81.06 161 VAL A N 1
ATOM 1272 C CA . VAL A 1 161 ? -9.453 9.933 24.735 1.00 81.06 161 VAL A CA 1
ATOM 1273 C C . VAL A 1 161 ? -10.967 9.892 24.617 1.00 81.06 161 VAL A C 1
ATOM 1275 O O . VAL A 1 161 ? -11.482 9.731 23.514 1.00 81.06 161 VAL A O 1
ATOM 1278 N N . ILE A 1 162 ? -11.655 10.029 25.746 1.00 82.75 162 ILE A N 1
ATOM 1279 C CA . ILE A 1 162 ? -13.112 10.124 25.817 1.00 82.75 162 ILE A CA 1
ATOM 1280 C C . ILE A 1 162 ? -13.434 11.515 26.363 1.00 82.75 162 ILE A C 1
ATOM 1282 O O . ILE A 1 162 ? -12.864 11.928 27.374 1.00 82.75 162 ILE A O 1
ATOM 1286 N N . LEU A 1 163 ? -14.276 12.254 25.650 1.00 81.00 163 LEU A N 1
ATOM 1287 C CA . LEU A 1 163 ? -14.785 13.561 26.047 1.00 81.00 163 LEU A CA 1
ATOM 1288 C C . LEU A 1 163 ? -16.266 13.401 26.372 1.00 81.00 163 LEU A C 1
ATOM 1290 O O . LEU A 1 163 ? -17.040 13.092 25.474 1.00 81.00 163 LEU A O 1
ATOM 1294 N N . GLU A 1 164 ? -16.633 13.605 27.633 1.00 81.62 164 GLU A N 1
ATOM 1295 C CA . GLU A 1 164 ? -18.013 13.447 28.100 1.00 81.62 164 GLU A CA 1
ATOM 1296 C C . GLU A 1 164 ? -18.801 14.767 27.993 1.00 81.62 164 GLU A C 1
ATOM 1298 O O . GLU A 1 164 ? -18.313 15.827 28.411 1.00 81.62 164 GLU A O 1
ATOM 1303 N N . ASP A 1 165 ? -20.033 14.725 27.478 1.00 74.31 165 ASP A N 1
ATOM 1304 C CA . ASP A 1 165 ? -20.946 15.879 27.413 1.00 74.31 165 ASP A CA 1
ATOM 1305 C C . ASP A 1 165 ? -21.662 16.084 28.761 1.00 74.31 165 ASP A C 1
ATOM 1307 O O . ASP A 1 165 ? -22.815 15.700 28.982 1.00 74.31 165 ASP A O 1
ATOM 1311 N N . GLN A 1 166 ? -20.948 16.707 29.701 1.00 65.50 166 GLN A N 1
ATOM 1312 C CA . GLN A 1 166 ? -21.364 16.787 31.103 1.00 65.50 166 GLN A CA 1
ATOM 1313 C C . GLN A 1 166 ? -22.454 17.829 31.428 1.00 65.50 166 GLN A C 1
ATOM 1315 O O . GLN A 1 166 ? -22.948 17.823 32.557 1.00 65.50 166 GLN A O 1
ATOM 1320 N N . LYS A 1 167 ? -22.831 18.763 30.532 1.00 63.06 167 LYS A N 1
ATOM 1321 C CA . LYS A 1 167 ? -23.689 19.905 30.951 1.00 63.06 167 LYS A CA 1
ATOM 1322 C C . LYS A 1 167 ? -24.727 20.431 29.971 1.00 63.06 167 LYS A C 1
ATOM 1324 O O . LYS A 1 167 ? -25.745 20.932 30.441 1.00 63.06 167 LYS A O 1
ATOM 1329 N N . GLN A 1 168 ? -24.499 20.387 28.661 1.00 63.22 168 GLN A N 1
ATOM 1330 C CA . GLN A 1 168 ? -25.399 21.065 27.717 1.00 63.22 168 GLN A CA 1
ATOM 1331 C C . GLN A 1 168 ? -26.128 20.105 26.778 1.00 63.22 168 GLN A C 1
ATOM 1333 O O . GLN A 1 168 ? -27.129 20.517 26.196 1.00 63.22 168 GLN A O 1
ATOM 1338 N N . GLN A 1 169 ? -25.709 18.831 26.693 1.00 66.75 169 GLN A N 1
ATOM 1339 C CA . GLN A 1 169 ? -26.390 17.795 25.901 1.00 66.75 169 GLN A CA 1
ATOM 1340 C C . GLN A 1 169 ? -26.613 18.243 24.444 1.00 66.75 169 GLN A C 1
ATOM 1342 O O . GLN A 1 169 ? -27.555 17.801 23.790 1.00 66.75 169 GLN A O 1
ATOM 1347 N N . VAL A 1 170 ? -25.763 19.146 23.938 1.00 69.38 170 VAL A N 1
ATOM 1348 C CA . VAL A 1 170 ? -25.924 19.797 22.624 1.00 69.38 170 VAL A CA 1
ATOM 1349 C C . VAL A 1 170 ? -25.698 18.784 21.511 1.00 69.38 170 VAL A C 1
ATOM 1351 O O . VAL A 1 170 ? -26.322 18.863 20.457 1.00 69.38 170 VAL A O 1
ATOM 1354 N N . MET A 1 171 ? -24.823 17.812 21.770 1.00 70.00 171 MET A N 1
ATOM 1355 C CA . MET A 1 171 ? -24.497 16.724 20.853 1.00 70.00 171 MET A CA 1
ATOM 1356 C C . MET A 1 171 ? -25.319 15.460 21.134 1.00 70.00 171 MET A C 1
ATOM 1358 O O . MET A 1 171 ? -25.184 14.469 20.418 1.00 70.00 171 MET A O 1
ATOM 1362 N N . SER A 1 172 ? -26.179 15.486 22.156 1.00 79.19 172 SER A N 1
ATOM 1363 C CA . SER A 1 172 ? -26.974 14.334 22.565 1.00 79.19 172 SER A CA 1
ATOM 1364 C C . SER A 1 172 ? -28.047 14.012 21.528 1.00 79.19 172 SER A C 1
ATOM 1366 O O . SER A 1 172 ? -28.932 14.815 21.225 1.00 79.19 172 SER A O 1
ATOM 1368 N N . MET A 1 173 ? -28.030 12.785 21.020 1.00 83.56 173 MET A N 1
ATOM 1369 C CA . MET A 1 173 ? -29.008 12.276 20.065 1.00 83.56 173 MET A CA 1
ATOM 1370 C C . MET A 1 173 ? -30.210 11.646 20.784 1.00 83.56 173 MET A C 1
ATOM 1372 O O . MET A 1 173 ? -30.660 10.555 20.432 1.00 83.56 173 MET A O 1
ATOM 1376 N N . LYS A 1 174 ? -30.777 12.328 21.792 1.00 83.44 174 LYS A N 1
ATOM 1377 C CA . LYS A 1 174 ? -31.940 11.815 22.553 1.00 83.44 174 LYS A CA 1
ATOM 1378 C C . LYS A 1 174 ? -33.109 11.439 21.651 1.00 83.44 174 LYS A C 1
ATOM 1380 O O . LYS A 1 174 ? -33.757 10.425 21.886 1.00 83.44 174 LYS A O 1
ATOM 1385 N N . TRP A 1 175 ? -33.341 12.225 20.598 1.00 85.44 175 TRP A N 1
ATOM 1386 C CA . TRP A 1 175 ? -34.372 11.944 19.601 1.00 85.44 175 TRP A CA 1
ATOM 1387 C C . TRP A 1 175 ? -34.148 10.591 18.905 1.00 85.44 175 TRP A C 1
ATOM 1389 O O . TRP A 1 175 ? -35.114 9.874 18.657 1.00 85.44 175 TRP A O 1
ATOM 1399 N N . PHE A 1 176 ? -32.895 10.211 18.629 1.00 84.12 176 PHE A N 1
ATOM 1400 C CA . PHE A 1 176 ? -32.546 8.944 17.984 1.00 84.12 176 PHE A CA 1
ATOM 1401 C C . PHE A 1 176 ? -32.799 7.772 18.928 1.00 84.12 176 PHE A C 1
ATOM 1403 O O . PHE A 1 176 ? -33.429 6.796 18.534 1.00 84.12 176 PHE A O 1
ATOM 1410 N N . VAL A 1 177 ? -32.385 7.892 20.194 1.00 84.19 177 VAL A N 1
ATOM 1411 C CA . VAL A 1 177 ? -32.643 6.876 21.227 1.00 84.19 177 VAL A CA 1
ATOM 1412 C C . VAL A 1 177 ? -34.143 6.686 21.443 1.00 84.19 177 VAL A C 1
ATOM 1414 O O . VAL A 1 177 ? -34.621 5.557 21.519 1.00 84.19 177 VAL A O 1
ATOM 1417 N N . GLU A 1 178 ? -34.894 7.783 21.514 1.00 86.38 178 GLU A N 1
ATOM 1418 C CA . GLU A 1 178 ? -36.347 7.753 21.673 1.00 86.38 178 GLU A CA 1
ATOM 1419 C C . GLU A 1 178 ? -37.030 7.107 20.462 1.00 86.38 178 GLU A C 1
ATOM 1421 O O . GLU A 1 178 ? -37.893 6.246 20.619 1.00 86.38 178 GLU A O 1
ATOM 1426 N N . THR A 1 179 ? -36.597 7.458 19.249 1.00 86.00 179 THR A N 1
ATOM 1427 C CA . THR A 1 179 ? -37.108 6.858 18.010 1.00 86.00 179 THR A CA 1
ATOM 1428 C C . THR A 1 179 ? -36.788 5.368 17.948 1.00 86.00 179 THR A C 1
ATOM 1430 O O . THR A 1 179 ? -37.677 4.577 17.658 1.00 86.00 179 THR A O 1
ATOM 1433 N N . ALA A 1 180 ? -35.560 4.962 18.283 1.00 85.31 180 ALA A N 1
ATOM 1434 C CA . ALA A 1 180 ? -35.145 3.562 18.305 1.00 85.31 180 ALA A CA 1
ATOM 1435 C C . ALA A 1 180 ? -35.940 2.735 19.328 1.00 85.31 180 ALA A C 1
ATOM 1437 O O . ALA A 1 180 ? -36.343 1.619 19.024 1.00 85.31 180 ALA A O 1
ATOM 1438 N N . LYS A 1 181 ? -36.229 3.287 20.516 1.00 84.06 181 LYS A N 1
ATOM 1439 C CA . LYS A 1 181 ? -37.079 2.631 21.526 1.00 84.06 181 LYS A CA 1
ATOM 1440 C C . LYS A 1 181 ? -38.532 2.488 21.078 1.00 84.06 181 LYS A C 1
ATOM 1442 O O . LYS A 1 181 ? -39.176 1.501 21.416 1.00 84.06 181 LYS A O 1
ATOM 1447 N N . ARG A 1 182 ? -39.051 3.476 20.343 1.00 85.31 182 ARG A N 1
ATOM 1448 C CA . ARG A 1 182 ? -40.404 3.448 19.761 1.00 85.31 182 ARG A CA 1
ATOM 1449 C C . ARG A 1 182 ? -40.489 2.604 18.494 1.00 85.31 182 ARG A C 1
ATOM 1451 O O . ARG A 1 182 ? -41.595 2.299 18.053 1.00 85.31 182 ARG A O 1
ATOM 1458 N N . TYR A 1 183 ? -39.351 2.243 17.905 1.00 83.25 183 TYR A N 1
ATOM 1459 C CA . TYR A 1 183 ? -39.288 1.404 16.720 1.00 83.25 183 TYR A CA 1
ATOM 1460 C C . TYR A 1 183 ? -39.652 -0.035 17.095 1.00 83.25 183 TYR A C 1
ATOM 1462 O O . TYR A 1 183 ? -38.809 -0.875 17.397 1.00 83.25 183 TYR A O 1
ATOM 1470 N N . LEU A 1 184 ? -40.951 -0.310 17.109 1.00 71.69 184 LEU A N 1
ATOM 1471 C CA . LEU A 1 184 ? -41.491 -1.657 17.173 1.00 71.69 184 LEU A CA 1
ATOM 1472 C C . LEU A 1 184 ? -41.146 -2.357 15.849 1.00 71.69 184 LEU A C 1
ATOM 1474 O O . LEU A 1 184 ? -41.647 -1.990 14.783 1.00 71.69 184 LEU A O 1
ATOM 1478 N N . LEU A 1 185 ? -40.262 -3.351 15.907 1.00 60.72 185 LEU A N 1
ATOM 1479 C CA . LEU A 1 185 ? -40.003 -4.241 14.780 1.00 60.72 185 LEU A CA 1
ATOM 1480 C C . LEU A 1 185 ? -41.184 -5.214 14.700 1.00 60.72 185 LEU A C 1
ATOM 1482 O O . LEU A 1 185 ? -41.184 -6.261 15.341 1.00 60.72 185 LEU A O 1
ATOM 1486 N N . HIS A 1 186 ? -42.237 -4.817 13.993 1.00 58.94 186 HIS A N 1
ATOM 1487 C CA . HIS A 1 186 ? -43.342 -5.716 13.690 1.00 58.94 186 HIS A CA 1
ATOM 1488 C C . HIS A 1 186 ? -42.901 -6.543 12.481 1.00 58.94 186 HIS A C 1
ATOM 1490 O O . HIS A 1 186 ? -42.714 -5.989 11.394 1.00 58.94 186 HIS A O 1
ATOM 1496 N N . GLY A 1 187 ? -42.651 -7.829 12.710 1.00 44.09 187 GLY A N 1
ATOM 1497 C CA . GLY A 1 187 ? -42.509 -8.856 11.681 1.00 44.09 187 GLY A CA 1
ATOM 1498 C C . GLY A 1 187 ? -43.743 -9.738 11.663 1.00 44.09 187 GLY A C 1
ATOM 1499 O O . GLY A 1 187 ? -44.341 -9.903 12.751 1.00 44.09 187 GLY A O 1
#

InterPro domains:
  IPR015943 WD40/YVTN repeat-like-containing domain superfamily [G3DSA:2.130.10.10] (1-176)
  IPR036322 WD40-repeat-containing domain superfamily [SSF50978] (8-91)
  IPR037590 GATOR2 complex protein WDR24 [PTHR46200] (6-138)

Secondary structure (DSSP, 8-state):
--------------SS-EEEEEEPTT-TTEEEEEESSS---EEEEETTSTTS-SEEE---SS-EEEEEEEETTEEEEEETTS-EEEEEGGGSB-HHHHS--EEEEE-TTS-EEEEEEGGG--S-----TT-S---------S-PPPPPTTS-S----EEEEEE---S--TT--HHHHHHHHH-----